Protein AF-A0A960NJH7-F1 (afdb_monomer_lite)

pLDDT: mean 84.07, std 20.58, range [27.81, 98.69]

Secondary structure (DSSP, 8-state):
-HHHHHHHHHTHHHHHHHHHHHHHH---SEEEGGGT-TT-GGGGTS-TTEEEETTTEEEE---STT-SEEEEEEPSSS-EEETTT--EE-SSEEEEEE--TT---EEEETT-EEEE----SSTTS---SEEEEEE-PPPTT-EEEEEEEE--SSSSGGGGT--EEEEEEEEE-SSEEEEEEEEEEESS---S-EEEEEE-SPPPEEEEEETTEE--B-TT--SSSEEEEETTTTEEEEEEE-SSS-EEEEEEE-------------B---TT-PPPTT---B-------TT--TTPPP-----------

Foldseek 3Di:
DVQLLLVVLQQCQVLVLLVVCCVVVVDHQKAQPCVVQVVFPCSVPQQPQWIDRPPWKIWGDDDDPPDQKDKHQFAAPFWKAFPPLRDIGHHPGIDMDGDPPSDTGMITTAQHWGKTAGRDPDNPPDLGQEIETEGRHHPAPDKHKDKGKAAPVPDPCVVVQRIWIWMWMWHHHQFKIKIKIATPGPSHDSDKHKYWHWYFPAADFPFKDKVNHGADDDPVPPDQWHWYADPVRRIIITIGIPPNHMIMIMTGDNDPFDPQPQPWDFPDQDPVNDDDLPDWIFTFGFGDDPHDDPDDDDDDDDRDTDRDD

Radius of gyration: 23.36 Å; chains: 1; bounding box: 48×66×74 Å

Sequence (309 aa):
MRNIIKFRYQLMPYLYTLAYQSTVDGIPMNTPTVMHFQDDPGTHYQNDYDFMVGDNLLASGVYEQGASERWTYLPAGTDWYNFYTGEKLAGGGWASQQAPLGRIPLYARAGAIVPMGPSMAYANQFQPDFMDIHVWPAPEGFGSSFTLYEDDGETFNFLGGEYAKTQFDTYKSASNFTVTVQQLARGYNPGARHFYLKIRDMDSPTTVTINDTPVPYDESHAANQCYSYDAGSRILTVKVPDEGVQNTVSIGYIPNYTALQWVGNVENIPANGNINPTDSIWVDAYSFPQNAGVGASLMVSTNERLTCV

Structure (mmCIF, N/CA/C/O backbone):
data_AF-A0A960NJH7-F1
#
_entry.id   AF-A0A960NJH7-F1
#
loop_
_atom_site.group_PDB
_atom_site.id
_atom_site.type_symbol
_atom_site.label_atom_id
_atom_site.label_alt_id
_atom_site.label_comp_id
_atom_site.label_asym_id
_atom_site.label_entity_id
_atom_site.label_seq_id
_atom_site.pdbx_PDB_ins_code
_atom_site.Cartn_x
_atom_site.Cartn_y
_atom_site.Cartn_z
_atom_site.occupancy
_atom_site.B_iso_or_equiv
_atom_site.auth_seq_id
_atom_site.auth_comp_id
_atom_site.auth_asym_id
_atom_site.auth_atom_id
_atom_site.pdbx_PDB_model_num
ATOM 1 N N . MET A 1 1 ? -5.869 21.688 6.180 1.00 80.56 1 MET A N 1
ATOM 2 C CA . MET A 1 1 ? -6.308 21.600 4.763 1.00 80.56 1 MET A CA 1
ATOM 3 C C . MET A 1 1 ? -5.173 21.350 3.768 1.00 80.56 1 MET A C 1
ATOM 5 O O . MET A 1 1 ? -5.269 20.386 3.025 1.00 80.56 1 MET A O 1
ATOM 9 N N . ARG A 1 2 ? -4.075 22.124 3.741 1.00 85.31 2 ARG A N 1
ATOM 10 C CA . ARG A 1 2 ? -2.975 21.882 2.775 1.00 85.31 2 ARG A CA 1
ATOM 11 C C . ARG A 1 2 ? -2.406 20.454 2.827 1.00 85.31 2 ARG A C 1
ATOM 13 O O . ARG A 1 2 ? -2.222 19.841 1.784 1.00 85.31 2 ARG A O 1
ATOM 20 N N . ASN A 1 3 ? -2.160 19.927 4.027 1.00 85.19 3 ASN A N 1
ATOM 21 C CA . ASN A 1 3 ? -1.551 18.603 4.195 1.00 85.19 3 ASN A CA 1
ATOM 22 C C . ASN A 1 3 ? -2.467 17.466 3.722 1.00 85.19 3 ASN A C 1
ATOM 24 O O . ASN A 1 3 ? -1.988 16.572 3.040 1.00 85.19 3 ASN A O 1
ATOM 28 N N . ILE A 1 4 ? -3.776 17.529 3.999 1.00 88.44 4 ILE A N 1
ATOM 29 C CA . ILE A 1 4 ? -4.711 16.483 3.555 1.00 88.44 4 ILE A CA 1
ATOM 30 C C . ILE A 1 4 ? -4.899 16.479 2.031 1.00 88.44 4 ILE A C 1
ATOM 32 O O . ILE A 1 4 ? -5.019 15.418 1.430 1.00 88.44 4 ILE A O 1
ATOM 36 N N . ILE A 1 5 ? -4.845 17.650 1.383 1.00 89.75 5 ILE A N 1
ATOM 37 C CA . ILE A 1 5 ? -4.873 17.728 -0.085 1.00 89.75 5 ILE A CA 1
ATOM 38 C C . ILE A 1 5 ? -3.616 17.077 -0.664 1.00 89.75 5 ILE A C 1
ATOM 40 O O . ILE A 1 5 ? -3.730 16.238 -1.549 1.00 89.75 5 ILE A O 1
ATOM 44 N N . LYS A 1 6 ? -2.430 17.401 -0.131 1.00 90.25 6 LYS A N 1
ATOM 45 C CA . LYS A 1 6 ? -1.180 16.743 -0.544 1.00 90.25 6 LYS A CA 1
ATOM 46 C C . LYS A 1 6 ? -1.243 15.230 -0.349 1.00 90.25 6 LYS A C 1
ATOM 48 O O . LYS A 1 6 ? -0.869 14.499 -1.252 1.00 90.25 6 LYS A O 1
ATOM 53 N N . PHE A 1 7 ? -1.768 14.776 0.787 1.00 91.50 7 PHE A N 1
ATOM 54 C CA . PHE A 1 7 ? -1.944 13.355 1.073 1.00 91.50 7 PHE A CA 1
ATOM 55 C C . PHE A 1 7 ? -2.850 12.665 0.047 1.00 91.50 7 PHE A C 1
ATOM 57 O O . PHE A 1 7 ? -2.497 11.609 -0.467 1.00 91.50 7 PHE A O 1
ATOM 64 N N . ARG A 1 8 ? -3.971 13.295 -0.334 1.00 92.06 8 ARG A N 1
ATOM 65 C CA . ARG A 1 8 ? -4.821 12.797 -1.424 1.00 92.06 8 ARG A CA 1
ATOM 66 C C . ARG A 1 8 ? -4.052 12.694 -2.743 1.00 92.06 8 ARG A C 1
ATOM 68 O O . ARG A 1 8 ? -4.208 11.695 -3.430 1.00 92.06 8 ARG A O 1
ATOM 75 N N . TYR A 1 9 ? -3.229 13.691 -3.082 1.00 92.12 9 TYR A N 1
ATOM 76 C CA . TYR A 1 9 ? -2.388 13.646 -4.285 1.00 92.12 9 TYR A CA 1
ATOM 77 C C . TYR A 1 9 ? -1.361 12.510 -4.238 1.00 92.12 9 TYR A C 1
ATOM 79 O O . TYR A 1 9 ? -1.154 11.842 -5.243 1.00 92.12 9 TYR A O 1
ATOM 87 N N . GLN A 1 10 ? -0.776 12.240 -3.071 1.00 94.00 10 GLN A N 1
ATOM 88 C CA . GLN A 1 10 ? 0.111 11.091 -2.893 1.00 94.00 10 GLN A CA 1
ATOM 89 C C . GLN A 1 10 ? -0.643 9.767 -3.062 1.00 94.00 10 GLN A C 1
ATOM 91 O O . GLN A 1 10 ? -0.119 8.859 -3.686 1.00 94.00 10 GLN A O 1
ATOM 96 N N . LEU A 1 11 ? -1.886 9.659 -2.583 1.00 94.94 11 LEU A N 1
ATOM 97 C CA . LEU A 1 11 ? -2.733 8.469 -2.751 1.00 94.94 11 LEU A CA 1
ATOM 98 C C . LEU A 1 11 ? -3.326 8.296 -4.160 1.00 94.94 11 LEU A C 1
ATOM 100 O O . LEU A 1 11 ? -4.023 7.310 -4.396 1.00 94.94 11 LEU A O 1
ATOM 104 N N . MET A 1 12 ? -3.088 9.218 -5.098 1.00 94.31 12 MET A N 1
ATOM 105 C CA . MET A 1 12 ? -3.686 9.149 -6.437 1.00 94.31 12 MET A CA 1
ATOM 106 C C . MET A 1 12 ? -3.448 7.823 -7.169 1.00 94.31 12 MET A C 1
ATOM 108 O O . MET A 1 12 ? -4.420 7.332 -7.731 1.00 94.31 12 MET A O 1
ATOM 112 N N . PRO A 1 13 ? -2.258 7.191 -7.138 1.00 95.25 13 PRO A N 1
ATOM 113 C CA . PRO A 1 13 ? -2.049 5.899 -7.800 1.00 95.25 13 PRO A CA 1
ATOM 114 C C . PRO A 1 13 ? -2.983 4.802 -7.271 1.00 95.25 13 PRO A C 1
ATOM 116 O O . PRO A 1 13 ? -3.578 4.050 -8.045 1.00 95.25 13 PRO A O 1
ATOM 119 N N . TYR A 1 14 ? -3.181 4.755 -5.949 1.00 97.62 14 TYR A N 1
ATOM 120 C CA . TYR A 1 14 ? -4.126 3.838 -5.315 1.00 97.62 14 TYR A CA 1
ATOM 121 C C . TYR A 1 14 ? -5.570 4.168 -5.708 1.00 97.62 14 TYR A C 1
ATOM 123 O O . TYR A 1 14 ? -6.287 3.310 -6.214 1.00 97.62 14 TYR A O 1
ATOM 131 N N . LEU A 1 15 ? -5.986 5.427 -5.547 1.00 96.69 15 LEU A N 1
ATOM 132 C CA . LEU A 1 15 ? -7.353 5.858 -5.855 1.00 96.69 15 LEU A CA 1
ATOM 133 C C . LEU A 1 15 ? -7.705 5.688 -7.340 1.00 96.69 15 LEU A C 1
ATOM 135 O O . LEU A 1 15 ? -8.829 5.318 -7.657 1.00 96.69 15 LEU A O 1
ATOM 139 N N . TYR A 1 16 ? -6.763 5.936 -8.247 1.00 95.88 16 TYR A N 1
ATOM 140 C CA . TYR A 1 16 ? -6.973 5.770 -9.683 1.00 95.88 16 TYR A CA 1
ATOM 141 C C . TYR A 1 16 ? -7.134 4.298 -10.062 1.00 95.88 16 TYR A C 1
ATOM 143 O O . TYR A 1 16 ? -8.035 3.946 -10.821 1.00 95.88 16 TYR A O 1
ATOM 151 N N . THR A 1 17 ? -6.347 3.420 -9.436 1.00 97.06 17 THR A N 1
ATOM 152 C CA . THR A 1 17 ? -6.522 1.970 -9.578 1.00 97.06 17 THR A CA 1
ATOM 153 C C . THR A 1 17 ? -7.907 1.524 -9.100 1.00 97.06 17 THR A C 1
ATOM 155 O O . THR A 1 17 ? -8.573 0.758 -9.793 1.00 97.06 17 THR A O 1
ATOM 158 N N . LEU A 1 18 ? -8.391 2.046 -7.965 1.00 97.25 18 LEU A N 1
ATOM 159 C CA . LEU A 1 18 ? -9.749 1.754 -7.490 1.00 97.25 18 LEU A CA 1
ATOM 160 C C . LEU A 1 18 ? -10.833 2.301 -8.435 1.00 97.25 18 LEU A C 1
ATOM 162 O O . LEU A 1 18 ? -11.868 1.666 -8.616 1.00 97.25 18 LEU A O 1
ATOM 166 N N . ALA A 1 19 ? -10.623 3.470 -9.046 1.00 96.44 19 ALA A N 1
ATOM 167 C CA . ALA A 1 19 ? -11.555 4.033 -10.027 1.00 96.44 19 ALA A CA 1
ATOM 168 C C . ALA A 1 19 ? -11.650 3.156 -11.288 1.00 96.44 19 ALA A C 1
ATOM 170 O O . ALA A 1 19 ? -12.746 2.912 -11.804 1.00 96.44 19 ALA A O 1
ATOM 171 N N . TYR A 1 20 ? -10.511 2.629 -11.746 1.00 95.56 20 TYR A N 1
ATOM 172 C CA . TYR A 1 20 ? -10.463 1.634 -12.812 1.00 95.56 20 TYR A CA 1
ATOM 173 C C . TYR A 1 20 ? -11.222 0.357 -12.423 1.00 95.56 20 TYR A C 1
ATOM 175 O O . TYR A 1 20 ? -12.115 -0.063 -13.157 1.00 95.56 20 TYR A O 1
ATOM 183 N N . GLN A 1 21 ? -10.944 -0.217 -11.247 1.00 94.38 21 GLN A N 1
ATOM 184 C CA . GLN A 1 21 ? -11.660 -1.399 -10.742 1.00 94.38 21 GLN A CA 1
ATOM 185 C C . GLN A 1 21 ? -13.170 -1.155 -10.657 1.00 94.38 21 GLN A C 1
ATOM 187 O O . GLN A 1 21 ? -13.955 -1.981 -11.108 1.00 94.38 21 GLN A O 1
ATOM 192 N N . SER A 1 22 ? -13.592 0.022 -10.191 1.00 95.56 22 SER A N 1
ATOM 193 C CA . SER A 1 22 ? -15.007 0.395 -10.141 1.00 95.56 22 SER A CA 1
ATOM 194 C C . SER A 1 22 ? -15.668 0.438 -11.518 1.00 95.56 22 SER A C 1
ATOM 196 O O . SER A 1 22 ? -16.857 0.144 -11.624 1.00 95.56 22 SER A O 1
ATOM 198 N N . THR A 1 23 ? -14.916 0.771 -12.567 1.00 92.81 23 THR A N 1
ATOM 199 C CA . THR A 1 23 ? -15.410 0.780 -13.951 1.00 92.81 23 THR A CA 1
ATOM 200 C C . THR A 1 23 ? -15.540 -0.636 -14.520 1.00 92.81 23 THR A C 1
ATOM 202 O O . THR A 1 23 ? -16.446 -0.891 -15.310 1.00 92.81 23 THR A O 1
ATOM 205 N N . VAL A 1 24 ? -14.654 -1.556 -14.123 1.00 92.44 24 VAL A N 1
ATOM 206 C CA . VAL A 1 24 ? -14.624 -2.941 -14.626 1.00 92.44 24 VAL A CA 1
ATOM 207 C C . VAL A 1 24 ? -15.578 -3.852 -13.851 1.00 92.44 24 VAL A C 1
ATOM 209 O O . VAL A 1 24 ? -16.392 -4.544 -14.460 1.00 92.44 24 VAL A O 1
ATOM 212 N N . ASP A 1 25 ? -15.503 -3.826 -12.522 1.00 92.75 25 ASP A N 1
ATOM 213 C CA . ASP A 1 25 ? -16.193 -4.767 -11.632 1.00 92.75 25 ASP A CA 1
ATOM 214 C C . ASP A 1 25 ? -17.494 -4.187 -11.052 1.00 92.75 25 ASP A C 1
ATOM 216 O O . ASP A 1 25 ? -18.297 -4.903 -10.454 1.00 92.75 25 ASP A O 1
ATOM 220 N N . GLY A 1 26 ? -17.712 -2.875 -11.197 1.00 92.44 26 GLY A N 1
ATOM 221 C CA . GLY A 1 26 ? -18.882 -2.174 -10.658 1.00 92.44 26 GLY A CA 1
ATOM 222 C C . GLY A 1 26 ? -18.848 -1.941 -9.143 1.00 92.44 26 GLY A C 1
ATOM 223 O O . GLY A 1 26 ? -19.786 -1.357 -8.599 1.00 92.44 26 GLY A O 1
ATOM 224 N N . ILE A 1 27 ? -17.784 -2.365 -8.453 1.00 90.94 27 ILE A N 1
ATOM 225 C CA . ILE A 1 27 ? -17.605 -2.157 -7.012 1.00 90.94 27 ILE A CA 1
ATOM 226 C C . ILE A 1 27 ? -17.188 -0.699 -6.766 1.00 90.94 27 ILE A C 1
ATOM 228 O O . ILE A 1 27 ? -16.176 -0.262 -7.312 1.00 90.94 27 ILE A O 1
ATOM 232 N N . PRO A 1 28 ? -17.924 0.080 -5.953 1.00 94.19 28 PRO A N 1
ATOM 233 C CA . PRO A 1 28 ? -17.544 1.457 -5.656 1.00 94.19 28 PRO A CA 1
ATOM 234 C C . PRO A 1 28 ? -16.161 1.553 -5.003 1.00 94.19 28 PRO A C 1
ATOM 236 O O . PRO A 1 28 ? -15.773 0.697 -4.217 1.00 94.19 28 PRO A O 1
ATOM 239 N N . MET A 1 29 ? -15.450 2.659 -5.235 1.00 95.75 29 MET A N 1
ATOM 240 C CA . MET A 1 29 ? -14.157 2.908 -4.575 1.00 95.75 29 MET A CA 1
ATOM 241 C C . MET A 1 29 ? -14.265 2.932 -3.044 1.00 95.75 29 MET A C 1
ATOM 243 O O . MET A 1 29 ? -13.342 2.513 -2.350 1.00 95.75 29 MET A O 1
ATOM 247 N N . ASN A 1 30 ? -15.386 3.442 -2.528 1.00 94.81 30 ASN A N 1
ATOM 248 C CA . ASN A 1 30 ? -15.689 3.472 -1.104 1.00 94.81 30 ASN A CA 1
ATOM 249 C C . ASN A 1 30 ? -16.832 2.499 -0.831 1.00 94.81 30 ASN A C 1
ATOM 251 O O . ASN A 1 30 ? -17.917 2.655 -1.392 1.00 94.81 30 ASN A O 1
ATOM 255 N N . THR A 1 31 ? -16.605 1.529 0.043 1.00 94.44 31 THR A N 1
ATOM 256 C CA . THR A 1 31 ? -17.576 0.479 0.363 1.00 94.44 31 THR A CA 1
ATOM 257 C C . THR A 1 31 ? -17.852 0.442 1.863 1.00 94.44 31 THR A C 1
ATOM 259 O O . THR A 1 31 ? -16.979 0.780 2.665 1.00 94.44 31 THR A O 1
ATOM 262 N N . PRO A 1 32 ? -19.071 0.066 2.281 1.00 94.50 32 PRO A N 1
ATOM 263 C CA . PRO A 1 32 ? -19.354 -0.123 3.696 1.00 94.50 32 PRO A CA 1
ATOM 264 C C . PRO A 1 32 ? -18.542 -1.314 4.227 1.00 94.50 32 PRO A C 1
ATOM 266 O O . PRO A 1 32 ? -18.311 -2.284 3.501 1.00 94.50 32 PRO A O 1
ATOM 269 N N . THR A 1 33 ? -18.121 -1.271 5.494 1.00 94.69 33 THR A N 1
ATOM 270 C CA . THR A 1 33 ? -17.270 -2.325 6.083 1.00 94.69 33 THR A CA 1
ATOM 271 C C . THR A 1 33 ? -17.929 -3.706 6.030 1.00 94.69 33 THR A C 1
ATOM 273 O O . THR A 1 33 ? -17.256 -4.691 5.733 1.00 94.69 33 THR A O 1
ATOM 276 N N . VAL A 1 34 ? -19.256 -3.776 6.185 1.00 94.25 34 VAL A N 1
ATOM 277 C CA . VAL A 1 34 ? -20.038 -5.021 6.075 1.00 94.25 34 VAL A CA 1
ATOM 278 C C . VAL A 1 34 ? -19.862 -5.745 4.737 1.00 94.25 34 VAL A C 1
ATOM 280 O O . VAL A 1 34 ? -19.985 -6.963 4.686 1.00 94.25 34 VAL A O 1
ATOM 283 N N . MET A 1 35 ? -19.531 -5.040 3.648 1.00 93.44 35 MET A N 1
ATOM 284 C CA . MET A 1 35 ? -19.309 -5.676 2.344 1.00 93.44 35 MET A CA 1
ATOM 285 C C . MET A 1 35 ? -18.098 -6.620 2.362 1.00 93.44 35 MET A C 1
ATOM 287 O O . MET A 1 35 ? -18.116 -7.639 1.677 1.00 93.44 35 MET A O 1
ATOM 291 N N . HIS A 1 36 ? -17.088 -6.298 3.172 1.00 93.00 36 HIS A N 1
ATOM 292 C CA . HIS A 1 36 ? -15.834 -7.051 3.299 1.00 93.00 36 HIS A CA 1
ATOM 293 C C . HIS A 1 36 ? -15.833 -8.034 4.468 1.00 93.00 36 HIS A C 1
ATOM 295 O O . HIS A 1 36 ? -15.067 -8.995 4.465 1.00 93.00 36 HIS A O 1
ATOM 301 N N . PHE A 1 37 ? -16.674 -7.782 5.470 1.00 94.44 37 PHE A N 1
ATOM 302 C CA . PHE A 1 37 ? -16.664 -8.467 6.761 1.00 94.44 37 PHE A CA 1
ATOM 303 C C . PHE A 1 37 ? -18.083 -8.897 7.157 1.00 94.44 37 PHE A C 1
ATOM 305 O O . PHE A 1 37 ? -18.572 -8.573 8.236 1.00 94.44 37 PHE A O 1
ATOM 312 N N . GLN A 1 38 ? -18.767 -9.619 6.264 1.00 92.50 38 GLN A N 1
ATOM 313 C CA . GLN A 1 38 ? -20.171 -10.019 6.451 1.00 92.50 38 GLN A CA 1
ATOM 314 C C . GLN A 1 38 ? -20.391 -10.869 7.710 1.00 92.50 38 GLN A C 1
ATOM 316 O O . GLN A 1 38 ? -21.425 -10.731 8.368 1.00 92.50 38 GLN A O 1
ATOM 321 N N . ASP A 1 39 ? -19.402 -11.699 8.047 1.00 92.94 39 ASP A N 1
ATOM 322 C CA . ASP A 1 39 ? -19.423 -12.603 9.200 1.00 92.94 39 ASP A CA 1
ATOM 323 C C . ASP A 1 39 ? -19.193 -11.893 10.541 1.00 92.94 39 ASP A C 1
ATOM 325 O O . ASP A 1 39 ? -19.347 -12.517 11.589 1.00 92.94 39 ASP A O 1
ATOM 329 N N . ASP A 1 40 ? -18.830 -10.607 10.529 1.00 94.44 40 ASP A N 1
ATOM 330 C CA . ASP A 1 40 ? -18.640 -9.803 11.732 1.00 94.44 40 ASP A CA 1
ATOM 331 C C . ASP A 1 40 ? -19.898 -8.963 12.027 1.00 94.44 40 ASP A C 1
ATOM 333 O O . ASP A 1 40 ? -20.126 -7.940 11.365 1.00 94.44 40 ASP A O 1
ATOM 337 N N . PRO A 1 41 ? -20.696 -9.323 13.054 1.00 91.69 41 PRO A N 1
ATOM 338 C CA . PRO A 1 41 ? -21.895 -8.574 13.425 1.00 91.69 41 PRO A CA 1
ATOM 339 C C . PRO A 1 41 ? -21.603 -7.134 13.861 1.00 91.69 41 PRO A C 1
ATOM 341 O O . PRO A 1 41 ? -22.506 -6.295 13.843 1.00 91.69 41 PRO A O 1
ATOM 344 N N . GLY A 1 42 ? -20.365 -6.824 14.266 1.00 89.38 42 GLY A N 1
ATOM 345 C CA . GLY A 1 42 ? -19.971 -5.466 14.624 1.00 89.38 42 GLY A CA 1
ATOM 346 C C . GLY A 1 42 ? -20.095 -4.504 13.446 1.00 89.38 42 GLY A C 1
ATOM 347 O O . GLY A 1 42 ? -20.576 -3.383 13.610 1.00 89.38 42 GLY A O 1
ATOM 348 N N . THR A 1 43 ? -19.796 -4.968 12.233 1.00 92.12 43 THR A N 1
ATOM 349 C CA . THR A 1 43 ? -19.845 -4.138 11.018 1.00 92.12 43 THR A CA 1
ATOM 350 C C . THR A 1 43 ? -21.262 -3.741 10.605 1.00 92.12 43 THR A C 1
ATOM 352 O O . THR A 1 43 ? -21.434 -2.792 9.845 1.00 92.12 43 THR A O 1
ATOM 355 N N . HIS A 1 44 ? -22.287 -4.431 11.119 1.00 89.31 44 HIS A N 1
ATOM 356 C CA . HIS A 1 44 ? -23.689 -4.179 10.766 1.00 89.31 44 HIS A CA 1
ATOM 357 C C . HIS A 1 44 ? -24.247 -2.918 11.437 1.00 89.31 44 HIS A C 1
ATOM 359 O O . HIS A 1 44 ? -25.212 -2.352 10.930 1.00 89.31 44 HIS A O 1
ATOM 365 N N . TYR A 1 45 ? -23.663 -2.497 12.568 1.00 86.38 45 TYR A N 1
ATOM 366 C CA . TYR A 1 45 ? -24.199 -1.405 13.397 1.00 86.38 45 TYR A CA 1
ATOM 367 C C . TYR A 1 45 ? -23.137 -0.460 13.987 1.00 86.38 45 TYR A C 1
ATOM 369 O O . TYR A 1 45 ? -23.495 0.572 14.546 1.00 86.38 45 TYR A O 1
ATOM 377 N N . GLN A 1 46 ? -21.845 -0.815 13.965 1.00 83.94 46 GLN A N 1
ATOM 378 C CA . GLN A 1 46 ? -20.793 -0.043 14.655 1.00 83.94 46 GLN A CA 1
ATOM 379 C C . GLN A 1 46 ? -19.975 0.856 13.715 1.00 83.94 46 GLN A C 1
ATOM 381 O O . GLN A 1 46 ? -19.257 1.733 14.192 1.00 83.94 46 GLN A O 1
ATOM 386 N N . ASN A 1 47 ? -20.101 0.677 12.395 1.00 84.12 47 ASN A N 1
ATOM 387 C CA . ASN A 1 47 ? -19.360 1.424 11.372 1.00 84.12 47 ASN A CA 1
ATOM 388 C C . ASN A 1 47 ? -20.261 2.330 10.513 1.00 84.12 47 ASN A C 1
ATOM 390 O O . ASN A 1 47 ? -20.000 2.515 9.329 1.00 84.12 47 ASN A O 1
ATOM 394 N N . ASP A 1 48 ? -21.306 2.929 11.086 1.00 80.75 48 ASP A N 1
ATOM 395 C CA . ASP A 1 48 ? -22.252 3.777 10.334 1.00 80.75 48 ASP A CA 1
ATOM 396 C C . ASP A 1 48 ? -21.581 4.944 9.585 1.00 80.75 48 ASP A C 1
ATOM 398 O O . ASP A 1 48 ? -22.080 5.416 8.563 1.00 80.75 48 ASP A O 1
ATOM 402 N N . TYR A 1 49 ? -20.438 5.411 10.096 1.00 85.56 49 TYR A N 1
ATOM 403 C CA . TYR A 1 49 ? -19.693 6.549 9.559 1.00 85.56 49 TYR A CA 1
ATOM 404 C C . TYR A 1 49 ? -18.268 6.210 9.103 1.00 85.56 49 TYR A C 1
ATOM 406 O O . TYR A 1 49 ? -17.476 7.112 8.807 1.00 85.56 49 TYR A O 1
ATOM 414 N N . ASP A 1 50 ? -17.940 4.921 9.060 1.00 93.12 50 ASP A N 1
ATOM 415 C CA . ASP A 1 50 ? -16.632 4.426 8.654 1.00 93.12 50 ASP A CA 1
ATOM 416 C C . ASP A 1 50 ? -16.794 3.631 7.360 1.00 93.12 50 ASP A C 1
ATOM 418 O O . ASP A 1 50 ? -17.797 2.952 7.139 1.00 93.12 50 ASP A O 1
ATOM 422 N N . PHE A 1 51 ? -15.814 3.721 6.472 1.00 95.31 51 PHE A N 1
ATOM 423 C CA . PHE A 1 51 ? -15.886 3.040 5.187 1.00 95.31 51 PHE A CA 1
ATOM 424 C C . PHE A 1 51 ? -14.525 2.517 4.765 1.00 95.31 51 PHE A C 1
ATOM 426 O O . PHE A 1 51 ? -13.473 3.070 5.095 1.00 95.31 51 PHE A O 1
ATOM 433 N N . MET A 1 52 ? -14.572 1.439 3.998 1.00 97.38 52 MET A N 1
ATOM 434 C CA . MET A 1 52 ? -13.418 0.893 3.317 1.00 97.38 52 MET A CA 1
ATOM 435 C C . MET A 1 52 ? -13.140 1.726 2.065 1.00 97.38 52 MET A C 1
ATOM 437 O O . MET A 1 52 ? -14.059 2.058 1.317 1.00 97.38 52 MET A O 1
ATOM 441 N N . VAL A 1 53 ? -11.878 2.078 1.841 1.00 97.31 53 VAL A N 1
ATOM 442 C CA . VAL A 1 53 ? -11.381 2.680 0.600 1.00 97.31 53 VAL A CA 1
ATOM 443 C C . VAL A 1 53 ? -10.650 1.575 -0.144 1.00 97.31 53 VAL A C 1
ATOM 445 O O . VAL A 1 53 ? -9.500 1.271 0.183 1.00 97.31 53 VAL A O 1
ATOM 448 N N . GLY A 1 54 ? -11.329 0.948 -1.105 1.00 95.44 54 GLY A N 1
ATOM 449 C CA . GLY A 1 54 ? -10.941 -0.357 -1.646 1.00 95.44 54 GLY A CA 1
ATOM 450 C C . GLY A 1 54 ? -10.844 -1.414 -0.542 1.00 95.44 54 GLY A C 1
ATOM 451 O O . GLY A 1 54 ? -11.482 -1.287 0.497 1.00 95.44 54 GLY A O 1
ATOM 452 N N . ASP A 1 55 ? -9.988 -2.414 -0.727 1.00 94.38 55 ASP A N 1
ATOM 453 C CA . ASP A 1 55 ? -9.875 -3.539 0.219 1.00 94.38 55 ASP A CA 1
ATOM 454 C C . ASP A 1 55 ? -8.836 -3.293 1.329 1.00 94.38 55 ASP A C 1
ATOM 456 O O . ASP A 1 55 ? -8.798 -4.003 2.339 1.00 94.38 55 ASP A O 1
ATOM 460 N N . ASN A 1 56 ? -7.974 -2.285 1.139 1.00 97.44 56 ASN A N 1
ATOM 461 C CA . ASN A 1 56 ? -6.737 -2.122 1.908 1.00 97.44 56 ASN A CA 1
ATOM 462 C C . ASN A 1 56 ? -6.826 -1.103 3.048 1.00 97.44 56 ASN A C 1
ATOM 464 O O . ASN A 1 56 ? -6.024 -1.174 3.980 1.00 97.44 56 ASN A O 1
ATOM 468 N N . LEU A 1 57 ? -7.747 -0.139 2.983 1.00 98.25 57 LEU A N 1
ATOM 469 C CA . LEU A 1 57 ? -7.794 0.992 3.912 1.00 98.25 57 LEU A CA 1
ATOM 470 C C . LEU A 1 57 ? -9.185 1.155 4.525 1.00 98.25 57 LEU A C 1
ATOM 472 O O . LEU A 1 57 ? -10.174 1.108 3.806 1.00 98.25 57 LEU A O 1
ATOM 476 N N . LEU A 1 58 ? -9.248 1.433 5.825 1.00 97.94 58 LEU A N 1
ATOM 477 C CA . LEU A 1 58 ? -10.458 1.827 6.546 1.00 97.94 58 LEU A CA 1
ATOM 478 C C . LEU A 1 58 ? -10.314 3.278 7.001 1.00 97.94 58 LEU A C 1
ATOM 480 O O . LEU A 1 58 ? -9.386 3.613 7.744 1.00 97.94 58 LEU A O 1
ATOM 484 N N . ALA A 1 59 ? -11.221 4.136 6.542 1.00 96.12 59 ALA A N 1
ATOM 485 C CA . ALA A 1 59 ? -11.254 5.554 6.866 1.00 96.12 59 ALA A CA 1
ATOM 486 C C . ALA A 1 59 ? -12.443 5.871 7.777 1.00 96.12 59 ALA A C 1
ATOM 488 O O . ALA A 1 59 ? -13.577 5.489 7.482 1.00 96.12 59 ALA A O 1
ATOM 489 N N . SER A 1 60 ? -12.183 6.635 8.837 1.00 92.88 60 SER A N 1
ATOM 490 C CA . SER A 1 60 ? -13.210 7.034 9.805 1.00 92.88 60 SER A CA 1
ATOM 491 C C . SER A 1 60 ? -13.373 8.542 9.793 1.00 92.88 60 SER A C 1
ATOM 493 O O . SER A 1 60 ? -12.429 9.287 10.077 1.00 92.88 60 SER A O 1
ATOM 495 N N . GLY A 1 61 ? -14.571 9.024 9.474 1.00 86.44 61 GLY A N 1
ATOM 496 C CA . GLY A 1 61 ? -14.844 10.455 9.533 1.00 86.44 61 GLY A CA 1
ATOM 497 C C . GLY A 1 61 ? -14.957 10.970 10.974 1.00 86.44 61 GLY A C 1
ATOM 498 O O . GLY A 1 61 ? -15.257 10.227 11.911 1.00 86.44 61 GLY A O 1
ATOM 499 N N . VAL A 1 62 ? -14.720 12.272 11.150 1.00 88.44 62 VAL A N 1
ATOM 500 C CA . VAL A 1 62 ? -14.876 12.985 12.427 1.00 88.44 62 VAL A CA 1
ATOM 501 C C . VAL A 1 62 ? -16.079 13.909 12.300 1.00 88.44 62 VAL A C 1
ATOM 503 O O . VAL A 1 62 ? -16.045 14.856 11.515 1.00 88.44 62 VAL A O 1
ATOM 506 N N . TYR A 1 63 ? -17.137 13.624 13.057 1.00 84.88 63 TYR A N 1
ATOM 507 C CA . TYR A 1 63 ? -18.436 14.300 12.923 1.00 84.88 63 TYR A CA 1
ATOM 508 C C . TYR A 1 63 ? -18.846 15.080 14.175 1.00 84.88 63 TYR A C 1
ATOM 510 O O . TYR A 1 63 ? -19.790 15.865 14.139 1.00 84.88 63 TYR A O 1
ATOM 518 N N . GLU A 1 64 ? -18.120 14.898 15.276 1.00 86.31 64 GLU A N 1
ATOM 519 C CA . GLU A 1 64 ? -18.375 15.584 16.536 1.00 86.31 64 GLU A CA 1
ATOM 520 C C . GLU A 1 64 ? -17.611 16.908 16.598 1.00 86.31 64 GLU A C 1
ATOM 522 O O . GLU A 1 64 ? -16.393 16.974 16.397 1.00 86.31 64 GLU A O 1
ATOM 527 N N . GLN A 1 65 ? -18.330 17.993 16.885 1.00 89.44 65 GLN A N 1
ATOM 528 C CA . GLN A 1 65 ? -17.726 19.313 17.005 1.00 89.44 65 GLN A CA 1
ATOM 529 C C . GLN A 1 65 ? -16.738 19.347 18.178 1.00 89.44 65 GLN A C 1
ATOM 531 O O . GLN A 1 65 ? -17.102 19.087 19.320 1.00 89.44 65 GLN A O 1
ATOM 536 N N . GLY A 1 66 ? -15.494 19.738 17.897 1.00 89.12 66 GLY A N 1
ATOM 537 C CA . GLY A 1 66 ? -14.444 19.867 18.911 1.00 89.12 66 GLY A CA 1
ATOM 538 C C . GLY A 1 66 ? -13.729 18.560 19.265 1.00 89.12 66 GLY A C 1
ATOM 539 O O . GLY A 1 66 ? -12.804 18.603 20.072 1.00 89.12 66 GLY A O 1
ATOM 540 N N . ALA A 1 67 ? -14.094 17.431 18.649 1.00 88.81 67 ALA A N 1
ATOM 541 C CA . ALA A 1 67 ? -13.381 16.175 18.838 1.00 88.81 67 ALA A CA 1
ATOM 542 C C . ALA A 1 67 ? -11.937 16.266 18.314 1.00 88.81 67 ALA A C 1
ATOM 544 O O . ALA A 1 67 ? -11.686 16.708 17.192 1.00 88.81 67 ALA A O 1
ATOM 545 N N . SER A 1 68 ? -10.984 15.829 19.138 1.00 89.38 68 SER A N 1
ATOM 546 C CA . SER A 1 68 ? -9.564 15.677 18.784 1.00 89.38 68 SER A CA 1
ATOM 547 C C . SER A 1 68 ? -9.126 14.214 18.698 1.00 89.38 68 SER A C 1
ATOM 549 O O . SER A 1 68 ? -7.977 13.928 18.374 1.00 89.38 68 SER A O 1
ATOM 551 N N . GLU A 1 69 ? -10.037 13.289 18.980 1.00 92.00 69 GLU A N 1
ATOM 552 C CA . GLU A 1 69 ? -9.848 11.845 18.951 1.00 92.00 69 GLU A CA 1
ATOM 553 C C . GLU A 1 69 ? -11.104 11.199 18.363 1.00 92.00 69 GLU A C 1
ATOM 555 O O . GLU A 1 69 ? -12.212 11.710 18.535 1.00 92.00 69 GLU A O 1
ATOM 560 N N . ARG A 1 70 ? -10.930 10.084 17.655 1.00 92.56 70 ARG A N 1
ATOM 561 C CA . ARG A 1 70 ? -12.021 9.300 17.077 1.00 92.56 70 ARG A CA 1
ATOM 562 C C . ARG A 1 70 ? -11.820 7.830 17.414 1.00 92.56 70 ARG A C 1
ATOM 564 O O . ARG A 1 70 ? -10.796 7.246 17.065 1.00 92.56 70 ARG A O 1
ATOM 571 N N . TRP A 1 71 ? -12.822 7.246 18.060 1.00 93.75 71 TRP A N 1
ATOM 572 C CA . TRP A 1 71 ? -12.940 5.804 18.251 1.00 93.75 71 TRP A CA 1
ATOM 573 C C . TRP A 1 71 ? -13.505 5.158 16.993 1.00 93.75 71 TRP A C 1
ATOM 575 O O . TRP A 1 71 ? -14.494 5.635 16.460 1.00 93.75 71 TRP A O 1
ATOM 585 N N . THR A 1 72 ? -12.893 4.086 16.520 1.00 95.25 72 THR A N 1
ATOM 586 C CA . THR A 1 72 ? -13.293 3.363 15.312 1.00 95.25 72 THR A CA 1
ATOM 587 C C . THR A 1 72 ? -13.411 1.891 15.649 1.00 95.25 72 THR A C 1
ATOM 589 O O . THR A 1 72 ? -12.497 1.334 16.260 1.00 95.25 72 THR A O 1
ATOM 592 N N . TYR A 1 73 ? -14.510 1.260 15.249 1.00 96.44 73 TYR A N 1
ATOM 593 C CA . TYR A 1 73 ? -14.604 -0.189 15.310 1.00 96.44 73 TYR A CA 1
ATOM 594 C C . TYR A 1 73 ? -13.791 -0.792 14.164 1.00 96.44 73 TYR A C 1
ATOM 596 O O . TYR A 1 73 ? -14.037 -0.488 12.995 1.00 96.44 73 TYR A O 1
ATOM 604 N N . LEU A 1 74 ? -12.807 -1.615 14.504 1.00 97.12 74 LEU A N 1
ATOM 605 C CA . LEU A 1 74 ? -11.980 -2.341 13.555 1.00 97.12 74 LEU A CA 1
ATOM 606 C C . LEU A 1 74 ? -12.595 -3.727 13.337 1.00 97.12 74 LEU A C 1
ATOM 608 O O . LEU A 1 74 ? -12.664 -4.493 14.301 1.00 97.12 74 LEU A O 1
ATOM 612 N N . PRO A 1 75 ? -13.022 -4.069 12.110 1.00 96.94 75 PRO A N 1
ATOM 613 C CA . PRO A 1 75 ? -13.647 -5.355 11.830 1.00 96.94 75 PRO A CA 1
ATOM 614 C C . PRO A 1 75 ? -12.790 -6.559 12.238 1.00 96.94 75 PRO A C 1
ATOM 616 O O . PRO A 1 75 ? -11.556 -6.523 12.148 1.00 96.94 75 PRO A O 1
ATOM 619 N N . ALA A 1 76 ? -13.447 -7.624 12.687 1.00 94.50 76 ALA A N 1
ATOM 620 C CA . ALA A 1 76 ? -12.829 -8.899 13.039 1.00 94.50 76 ALA A CA 1
ATOM 621 C C . ALA A 1 76 ? -12.305 -9.664 11.808 1.00 94.50 76 ALA A C 1
ATOM 623 O O . ALA A 1 76 ? -12.575 -9.328 10.657 1.00 94.50 76 ALA A O 1
ATOM 624 N N . GLY A 1 77 ? -11.537 -10.729 12.058 1.00 90.88 77 GLY A N 1
ATOM 625 C CA . GLY A 1 77 ? -11.009 -11.615 11.011 1.00 90.88 77 GLY A CA 1
ATOM 626 C C . GLY A 1 77 ? -9.708 -11.137 10.358 1.00 90.88 77 GLY A C 1
ATOM 627 O O . GLY A 1 77 ? -9.167 -11.820 9.491 1.00 90.88 77 GLY A O 1
ATOM 628 N N . THR A 1 78 ? -9.174 -9.987 10.769 1.00 94.56 78 THR A N 1
ATOM 629 C CA . THR A 1 78 ? -7.870 -9.493 10.320 1.00 94.56 78 THR A CA 1
ATOM 630 C C . THR A 1 78 ? -7.251 -8.567 11.364 1.00 94.56 78 THR A C 1
ATOM 632 O O . THR A 1 78 ? -7.959 -7.970 12.174 1.00 94.56 78 THR A O 1
ATOM 635 N N . ASP A 1 79 ? -5.926 -8.456 11.337 1.00 95.94 79 ASP A N 1
ATOM 636 C CA . ASP A 1 79 ? -5.224 -7.407 12.066 1.00 95.94 79 ASP A CA 1
ATOM 637 C C . ASP A 1 79 ? -5.266 -6.105 11.260 1.00 95.94 79 ASP A C 1
ATOM 639 O O . ASP A 1 79 ? -5.363 -6.094 10.029 1.00 95.94 79 ASP A O 1
ATOM 643 N N . TRP A 1 80 ? -5.136 -4.995 11.965 1.00 97.94 80 TRP A N 1
ATOM 644 C CA . TRP A 1 80 ? -5.122 -3.655 11.408 1.00 97.94 80 TRP A CA 1
ATOM 645 C C . TRP A 1 80 ? -3.858 -2.930 11.830 1.00 97.94 80 TRP A C 1
ATOM 647 O O . TRP A 1 80 ? -3.203 -3.271 12.809 1.00 97.94 80 TRP A O 1
ATOM 657 N N . TYR A 1 81 ? -3.533 -1.881 11.100 1.00 97.94 81 TYR A N 1
ATOM 658 C CA . TYR A 1 81 ? -2.409 -1.022 11.398 1.00 97.94 81 TYR A CA 1
ATOM 659 C C . TYR A 1 81 ? -2.875 0.417 11.416 1.00 97.94 81 TYR A C 1
ATOM 661 O O . TYR A 1 81 ? -3.515 0.885 10.474 1.00 97.94 81 TYR A O 1
ATOM 669 N N . ASN A 1 82 ? -2.512 1.158 12.455 1.00 96.94 82 ASN A N 1
ATOM 670 C CA . ASN A 1 82 ? -2.606 2.606 12.412 1.00 96.94 82 ASN A CA 1
ATOM 671 C C . ASN A 1 82 ? -1.730 3.105 11.255 1.00 96.94 82 ASN A C 1
ATOM 673 O O . ASN A 1 82 ? -0.508 2.938 11.269 1.00 96.94 82 ASN A O 1
ATOM 677 N N . PHE A 1 83 ? -2.353 3.717 10.248 1.00 96.38 83 PHE A N 1
ATOM 678 C CA . PHE A 1 83 ? -1.681 4.077 8.998 1.00 96.38 83 PHE A CA 1
ATOM 679 C C . PHE A 1 83 ? -0.463 4.985 9.221 1.00 96.38 83 PHE A C 1
ATOM 681 O O . PHE A 1 83 ? 0.518 4.940 8.478 1.00 96.38 83 PHE A O 1
ATOM 688 N N . TYR A 1 84 ? -0.525 5.819 10.256 1.00 93.12 84 TYR A N 1
ATOM 689 C CA . TYR A 1 84 ? 0.466 6.849 10.518 1.00 93.12 84 TYR A CA 1
ATOM 690 C C . TYR A 1 84 ? 1.555 6.403 11.488 1.00 93.12 84 TYR A C 1
ATOM 692 O O . TYR A 1 84 ? 2.725 6.680 11.240 1.00 93.12 84 TYR A O 1
ATOM 700 N N . THR A 1 85 ? 1.179 5.772 12.605 1.00 93.12 85 THR A N 1
ATOM 701 C CA . THR A 1 85 ? 2.146 5.349 13.633 1.00 93.12 85 THR A CA 1
ATOM 702 C C . THR A 1 85 ? 2.775 4.001 13.306 1.00 93.12 85 THR A C 1
ATOM 704 O O . THR A 1 85 ? 3.846 3.701 13.818 1.00 93.12 85 THR A O 1
ATOM 707 N N . GLY A 1 86 ? 2.131 3.196 12.454 1.00 93.00 86 GLY A N 1
ATOM 708 C CA . GLY A 1 86 ? 2.536 1.819 12.183 1.00 93.00 86 GLY A CA 1
ATOM 709 C C . GLY A 1 86 ? 2.164 0.839 13.297 1.00 93.00 86 GLY A C 1
ATOM 710 O O . GLY A 1 86 ? 2.492 -0.335 13.185 1.00 93.00 86 GLY A O 1
ATOM 711 N N . GLU A 1 87 ? 1.476 1.296 14.346 1.00 94.12 87 GLU A N 1
ATOM 712 C CA . GLU A 1 87 ? 1.017 0.443 15.442 1.00 94.12 87 GLU A CA 1
ATOM 713 C C . GLU A 1 87 ? 0.080 -0.647 14.923 1.00 94.12 87 GLU A C 1
ATOM 715 O O . GLU A 1 87 ? -0.899 -0.351 14.234 1.00 94.12 87 GLU A O 1
ATOM 720 N N . LYS A 1 88 ? 0.381 -1.896 15.282 1.00 94.50 88 LYS A N 1
ATOM 721 C CA . LYS A 1 88 ? -0.448 -3.057 14.976 1.00 94.50 88 LYS A CA 1
ATOM 722 C C . LYS A 1 88 ? -1.570 -3.194 16.006 1.00 94.50 88 LYS A C 1
ATOM 724 O O . LYS A 1 88 ? -1.319 -3.154 17.206 1.00 94.50 88 LYS A O 1
ATOM 729 N N . LEU A 1 89 ? -2.791 -3.391 15.528 1.00 95.56 89 LEU A N 1
ATOM 730 C CA . LEU A 1 89 ? -4.030 -3.431 16.297 1.00 95.56 89 LEU A CA 1
ATOM 731 C C . LEU A 1 89 ? -4.804 -4.703 15.937 1.00 95.56 89 LEU A C 1
ATOM 733 O O . LEU A 1 89 ? -4.908 -5.054 14.763 1.00 95.56 89 LEU A O 1
ATOM 737 N N . ALA A 1 90 ? -5.365 -5.385 16.933 1.00 95.69 90 ALA A N 1
ATOM 738 C CA . ALA A 1 90 ? -6.248 -6.522 16.686 1.00 95.69 90 ALA A CA 1
ATOM 739 C C . ALA A 1 90 ? -7.607 -6.047 16.136 1.00 95.69 90 ALA A C 1
ATOM 741 O O . ALA A 1 90 ? -8.118 -5.001 16.542 1.00 95.69 90 ALA A O 1
ATOM 742 N N . GLY A 1 91 ? -8.195 -6.823 15.223 1.00 94.81 91 GLY A N 1
ATOM 743 C CA . GLY A 1 91 ? -9.577 -6.630 14.780 1.00 94.81 91 GLY A CA 1
ATOM 744 C C . GLY A 1 91 ? -10.612 -7.119 15.800 1.00 94.81 91 GLY A C 1
ATOM 745 O O . GLY A 1 91 ? -10.285 -7.758 16.799 1.00 94.81 91 GLY A O 1
ATOM 746 N N . GLY A 1 92 ? -11.884 -6.837 15.527 1.00 94.69 92 GLY A N 1
ATOM 747 C CA . GLY A 1 92 ? -13.032 -7.220 16.355 1.00 94.69 92 GLY A CA 1
ATOM 748 C C . GLY A 1 92 ? -13.257 -6.312 17.563 1.00 94.69 92 GLY A C 1
ATOM 749 O O . GLY A 1 92 ? -13.978 -6.681 18.491 1.00 94.69 92 GLY A O 1
ATOM 750 N N . GLY A 1 93 ? -12.643 -5.130 17.573 1.00 93.69 93 GLY A N 1
ATOM 751 C CA . GLY A 1 93 ? -12.635 -4.238 18.721 1.00 93.69 93 GLY A CA 1
ATOM 752 C C . GLY A 1 93 ? -12.517 -2.771 18.339 1.00 93.69 93 GLY A C 1
ATOM 753 O O . GLY A 1 93 ? -12.359 -2.402 17.179 1.00 93.69 93 GLY A O 1
ATOM 754 N N . TRP A 1 94 ? -12.607 -1.919 19.352 1.00 95.44 94 TRP A N 1
ATOM 755 C CA . TRP A 1 94 ? -12.516 -0.477 19.189 1.00 95.44 94 TRP A CA 1
ATOM 756 C C . TRP A 1 94 ? -11.070 -0.006 19.327 1.00 95.44 94 TRP A C 1
ATOM 758 O O . TRP A 1 94 ? -10.388 -0.360 20.287 1.00 95.44 94 TRP A O 1
ATOM 768 N N . ALA A 1 95 ? -10.631 0.843 18.404 1.00 95.31 95 ALA A N 1
ATOM 769 C CA . ALA A 1 95 ? -9.350 1.533 18.474 1.00 95.31 95 ALA A CA 1
ATOM 770 C C . ALA A 1 95 ? -9.564 3.042 18.401 1.00 95.31 95 ALA A C 1
ATOM 772 O O . ALA A 1 95 ? -10.419 3.516 17.652 1.00 95.31 95 ALA A O 1
ATOM 773 N N . SER A 1 96 ? -8.767 3.814 19.136 1.00 93.56 96 SER A N 1
ATOM 774 C CA . SER A 1 96 ? -8.794 5.269 19.040 1.00 93.56 96 SER A CA 1
ATOM 775 C C . SER A 1 96 ? -7.628 5.790 18.203 1.00 93.56 96 SER A C 1
ATOM 777 O O . SER A 1 96 ? -6.526 5.239 18.194 1.00 93.56 96 SER A O 1
ATOM 779 N N . GLN A 1 97 ? -7.878 6.854 17.447 1.00 94.56 97 GLN A N 1
ATOM 780 C CA . GLN A 1 97 ? -6.837 7.609 16.762 1.00 94.56 97 GLN A CA 1
ATOM 781 C C . GLN A 1 97 ? -7.019 9.101 17.006 1.00 94.56 97 GLN A C 1
ATOM 783 O O . GLN A 1 97 ? -8.131 9.632 16.996 1.00 94.56 97 GLN A O 1
ATOM 788 N N . GLN A 1 98 ? -5.890 9.793 17.164 1.00 92.56 98 GLN A N 1
ATOM 789 C CA . GLN A 1 98 ? -5.864 11.249 17.206 1.00 92.56 98 GLN A CA 1
ATOM 790 C C . GLN A 1 98 ? -6.336 11.814 15.866 1.00 92.56 98 GLN A C 1
ATOM 792 O O . GLN A 1 98 ? -5.801 11.478 14.805 1.00 92.56 98 GLN A O 1
ATOM 797 N N . ALA A 1 99 ? -7.306 12.716 15.937 1.00 90.88 99 ALA A N 1
ATOM 798 C CA . ALA A 1 99 ? -8.008 13.279 14.798 1.00 90.88 99 ALA A CA 1
ATOM 799 C C . ALA A 1 99 ? -7.960 14.823 14.794 1.00 90.88 99 ALA A C 1
ATOM 801 O O . ALA A 1 99 ? -9.000 15.482 14.752 1.00 90.88 99 ALA A O 1
ATOM 802 N N . PRO A 1 100 ? -6.763 15.445 14.866 1.00 89.31 100 PRO A N 1
ATOM 803 C CA . PRO A 1 100 ? -6.652 16.894 14.774 1.00 89.31 100 PRO A CA 1
ATOM 804 C C . PRO A 1 100 ? -7.096 17.387 13.391 1.00 89.31 100 PRO A C 1
ATOM 806 O O . PRO A 1 100 ? -7.035 16.665 12.393 1.00 89.31 100 PRO A O 1
ATOM 809 N N . LEU A 1 101 ? -7.468 18.667 13.303 1.00 84.62 101 LEU A N 1
ATOM 810 C CA . LEU A 1 101 ? -7.883 19.284 12.043 1.00 84.62 101 LEU A CA 1
ATOM 811 C C . LEU A 1 101 ? -6.869 19.038 10.912 1.00 84.62 101 LEU A C 1
ATOM 813 O O . LEU A 1 101 ? -5.708 19.444 10.975 1.00 84.62 101 LEU A O 1
ATOM 817 N N . GLY A 1 102 ? -7.345 18.433 9.823 1.00 82.50 102 GLY A N 1
ATOM 818 C CA . GLY A 1 102 ? -6.529 18.121 8.649 1.00 82.50 102 GLY A CA 1
ATOM 819 C C . GLY A 1 102 ? -5.832 16.761 8.680 1.00 82.50 102 GLY A C 1
ATOM 820 O O . GLY A 1 102 ? -5.002 16.524 7.801 1.00 82.50 102 GLY A O 1
ATOM 821 N N . ARG A 1 103 ? -6.172 15.887 9.631 1.00 86.38 103 ARG A N 1
ATOM 822 C CA . ARG A 1 103 ? -5.815 14.466 9.638 1.00 86.38 103 ARG A CA 1
ATOM 823 C C . ARG A 1 103 ? -7.084 13.636 9.808 1.00 86.38 103 ARG A C 1
ATOM 825 O O . ARG A 1 103 ? -7.887 13.922 10.687 1.00 86.38 103 ARG A O 1
ATOM 832 N N . ILE A 1 104 ? -7.258 12.642 8.947 1.00 90.12 104 ILE A N 1
ATOM 833 C CA . ILE A 1 104 ? -8.398 11.724 8.998 1.00 90.12 104 ILE A CA 1
ATOM 834 C C . ILE A 1 104 ? -7.883 10.423 9.619 1.00 90.12 104 ILE A C 1
ATOM 836 O O . ILE A 1 104 ? -6.851 9.939 9.157 1.00 90.12 104 ILE A O 1
ATOM 840 N N . PRO A 1 105 ? -8.530 9.870 10.655 1.00 94.06 105 PRO A N 1
ATOM 841 C CA . PRO A 1 105 ? -8.226 8.529 11.140 1.00 94.06 105 PRO A CA 1
ATOM 842 C C . PRO A 1 105 ? -8.241 7.514 9.995 1.00 94.06 105 PRO A C 1
ATOM 844 O O . PRO A 1 105 ? -9.205 7.435 9.231 1.00 94.06 105 PRO A O 1
ATOM 847 N N . LEU A 1 106 ? -7.144 6.775 9.859 1.00 96.56 106 LEU A N 1
ATOM 848 C CA . LEU A 1 106 ? -6.942 5.841 8.759 1.00 96.56 106 LEU A CA 1
ATOM 849 C C . LEU A 1 106 ? -6.234 4.598 9.285 1.00 96.56 106 LEU A C 1
ATOM 851 O O . LEU A 1 106 ? -5.226 4.697 9.997 1.00 96.56 106 LEU A O 1
ATOM 855 N N . TYR A 1 107 ? -6.753 3.435 8.919 1.00 98.25 107 TYR A N 1
ATOM 856 C CA . TYR A 1 107 ? -6.196 2.142 9.281 1.00 98.25 107 TYR A CA 1
ATOM 857 C C . TYR A 1 107 ? -5.910 1.347 8.010 1.00 98.25 107 TYR A C 1
ATOM 859 O O . TYR A 1 107 ? -6.724 1.334 7.091 1.00 98.25 107 TYR A O 1
ATOM 867 N N . ALA A 1 108 ? -4.749 0.707 7.944 1.00 98.38 108 ALA A N 1
ATOM 868 C CA . ALA A 1 108 ? -4.411 -0.225 6.880 1.00 98.38 108 ALA A CA 1
ATOM 869 C C . ALA A 1 108 ? -4.695 -1.651 7.346 1.00 98.38 108 ALA A C 1
ATOM 871 O O . ALA A 1 108 ? -4.351 -2.020 8.469 1.00 98.38 108 ALA A O 1
ATOM 872 N N . ARG A 1 109 ? -5.323 -2.452 6.494 1.00 98.19 109 ARG A N 1
ATOM 873 C CA . ARG A 1 109 ? -5.560 -3.872 6.757 1.00 98.19 109 ARG A CA 1
ATOM 874 C C . ARG A 1 109 ? -4.236 -4.644 6.725 1.00 98.19 109 ARG A C 1
ATOM 876 O O . ARG A 1 109 ? -3.346 -4.302 5.947 1.00 98.19 109 ARG A O 1
ATOM 883 N N . ALA A 1 110 ? -4.080 -5.698 7.522 1.00 97.38 110 ALA A N 1
ATOM 884 C CA . ALA A 1 110 ? -2.949 -6.608 7.349 1.00 97.38 110 ALA A CA 1
ATOM 885 C C . ALA A 1 110 ? -2.983 -7.239 5.946 1.00 97.38 110 ALA A C 1
ATOM 887 O O . ALA A 1 110 ? -4.020 -7.725 5.497 1.00 97.38 110 ALA A O 1
ATOM 888 N N . GLY A 1 111 ? -1.852 -7.205 5.245 1.00 97.50 111 GLY A N 1
ATOM 889 C CA . GLY A 1 111 ? -1.753 -7.546 3.824 1.00 97.50 111 GLY A CA 1
ATOM 890 C C . GLY A 1 111 ? -1.953 -6.359 2.875 1.00 97.50 111 GLY A C 1
ATOM 891 O O . GLY A 1 111 ? -1.764 -6.528 1.672 1.00 97.50 111 GLY A O 1
ATOM 892 N N . ALA A 1 112 ? -2.300 -5.165 3.364 1.00 98.50 112 ALA A N 1
ATOM 893 C CA . ALA A 1 112 ? -2.509 -4.002 2.508 1.00 98.50 112 ALA A CA 1
ATOM 894 C C . ALA A 1 112 ? -1.252 -3.636 1.706 1.00 98.50 112 ALA A C 1
ATOM 896 O O . ALA A 1 112 ? -0.153 -3.508 2.254 1.00 98.50 112 ALA A O 1
ATOM 897 N N . ILE A 1 113 ? -1.448 -3.381 0.413 1.00 98.69 113 ILE A N 1
ATOM 898 C CA . ILE A 1 113 ? -0.440 -2.823 -0.491 1.00 98.69 113 ILE A CA 1
ATOM 899 C C . ILE A 1 113 ? -1.014 -1.525 -1.060 1.00 98.69 113 ILE A C 1
ATOM 901 O O . ILE A 1 113 ? -2.040 -1.530 -1.741 1.00 98.69 113 ILE A O 1
ATOM 905 N N . VAL A 1 114 ? -0.382 -0.397 -0.746 1.00 98.62 114 VAL A N 1
ATOM 906 C CA . VAL A 1 114 ? -0.881 0.938 -1.097 1.00 98.62 114 VAL A CA 1
ATOM 907 C C . VAL A 1 114 ? 0.207 1.709 -1.848 1.00 98.62 114 VAL A C 1
ATOM 909 O O . VAL A 1 114 ? 1.164 2.177 -1.220 1.00 98.62 114 VAL A O 1
ATOM 912 N N . PRO A 1 115 ? 0.089 1.858 -3.181 1.00 97.75 115 PRO A N 1
ATOM 913 C CA . PRO A 1 115 ? 0.985 2.701 -3.956 1.00 97.75 115 PRO A CA 1
ATOM 914 C C . PRO A 1 115 ? 0.701 4.183 -3.696 1.00 97.75 115 PRO A C 1
ATOM 916 O O . PRO A 1 115 ? -0.448 4.638 -3.707 1.00 97.75 115 PRO A O 1
ATOM 919 N N . MET A 1 116 ? 1.767 4.942 -3.483 1.00 96.62 116 MET A N 1
ATOM 920 C CA . MET A 1 116 ? 1.745 6.371 -3.224 1.00 96.62 116 MET A CA 1
ATOM 921 C C . MET A 1 116 ? 2.789 7.088 -4.082 1.00 96.62 116 MET A C 1
ATOM 923 O O . MET A 1 116 ? 3.973 6.760 -4.063 1.00 96.62 116 MET A O 1
ATOM 927 N N . GLY A 1 117 ? 2.345 8.094 -4.830 1.00 90.75 117 GLY A N 1
ATOM 928 C CA . GLY A 1 117 ? 3.206 8.937 -5.653 1.00 90.75 117 GLY A CA 1
ATOM 929 C C . GLY A 1 117 ? 3.757 10.141 -4.880 1.00 90.75 117 GLY A C 1
ATOM 930 O O . GLY A 1 117 ? 3.367 10.394 -3.731 1.00 90.75 117 GLY A O 1
ATOM 931 N N . PRO A 1 118 ? 4.637 10.946 -5.501 1.00 86.12 118 PRO A N 1
ATOM 932 C CA . PRO A 1 118 ? 5.068 12.205 -4.913 1.00 86.12 118 PRO A CA 1
ATOM 933 C C . PRO A 1 118 ? 3.902 13.196 -4.797 1.00 86.12 118 PRO A C 1
ATOM 935 O O . PRO A 1 118 ? 2.906 13.143 -5.517 1.00 86.12 118 PRO A O 1
ATOM 938 N N . SER A 1 119 ? 4.037 14.163 -3.889 1.00 78.12 119 SER A N 1
ATOM 939 C CA . SER A 1 119 ? 3.059 15.245 -3.762 1.00 78.12 119 SER A CA 1
ATOM 940 C C . SER A 1 119 ? 3.145 16.184 -4.971 1.00 78.12 119 SER A C 1
ATOM 942 O O . SER A 1 119 ? 4.052 17.014 -5.032 1.00 78.12 119 SER A O 1
ATOM 944 N N . MET A 1 120 ? 2.153 16.138 -5.857 1.00 79.56 120 MET A N 1
ATOM 945 C CA . MET A 1 120 ? 2.006 17.065 -6.988 1.00 79.56 120 MET A CA 1
ATOM 946 C C . MET A 1 120 ? 0.952 18.151 -6.712 1.00 79.56 120 MET A C 1
ATOM 948 O O . MET A 1 120 ? 0.098 18.006 -5.836 1.00 79.56 120 MET A O 1
ATOM 952 N N . ALA A 1 121 ? 1.025 19.268 -7.437 1.00 71.44 121 ALA A N 1
ATOM 953 C CA . ALA A 1 121 ? 0.024 20.337 -7.390 1.00 71.44 121 ALA A CA 1
ATOM 954 C C . ALA A 1 121 ? -1.231 20.012 -8.225 1.00 71.44 121 ALA A C 1
ATOM 956 O O . ALA A 1 121 ? -2.306 20.532 -7.926 1.00 71.44 121 ALA A O 1
ATOM 957 N N . TYR A 1 122 ? -1.088 19.168 -9.250 1.00 73.75 122 TYR A N 1
ATOM 958 C CA . TYR A 1 122 ? -2.150 18.645 -10.115 1.00 73.75 122 TYR A CA 1
ATOM 959 C C . TYR A 1 122 ? -1.734 17.271 -10.681 1.00 73.75 122 TYR A C 1
ATOM 961 O O . TYR A 1 122 ? -0.555 16.928 -10.622 1.00 73.75 122 TYR A O 1
ATOM 969 N N . ALA A 1 123 ? -2.692 16.474 -11.176 1.00 64.94 123 ALA A N 1
ATOM 970 C CA . ALA A 1 123 ? -2.518 15.033 -11.427 1.00 64.94 123 ALA A CA 1
ATOM 971 C C . ALA A 1 123 ? -1.421 14.679 -12.453 1.00 64.94 123 ALA A C 1
ATOM 973 O O . ALA A 1 123 ? -0.690 13.724 -12.234 1.00 64.94 123 ALA A O 1
ATOM 974 N N . ASN A 1 124 ? -1.249 15.499 -13.496 1.00 69.38 124 ASN A N 1
ATOM 975 C CA . ASN A 1 124 ? -0.282 15.274 -14.579 1.00 69.38 124 ASN A CA 1
ATOM 976 C C . ASN A 1 124 ? 0.855 16.313 -14.557 1.00 69.38 124 ASN A C 1
ATOM 978 O O . ASN A 1 124 ? 1.297 16.785 -15.600 1.00 69.38 124 ASN A O 1
ATOM 982 N N . GLN A 1 125 ? 1.297 16.743 -13.367 1.00 68.00 125 GLN A N 1
ATOM 983 C CA . GLN A 1 125 ? 2.327 17.786 -13.263 1.00 68.00 125 GLN A CA 1
ATOM 984 C C . GLN A 1 125 ? 3.670 17.357 -13.857 1.00 68.00 125 GLN A C 1
ATOM 986 O O . GLN A 1 125 ? 4.326 18.152 -14.528 1.00 68.00 125 GLN A O 1
ATOM 991 N N . PHE A 1 126 ? 4.096 16.131 -13.570 1.00 68.81 126 PHE A N 1
ATOM 992 C CA . PHE A 1 126 ? 5.283 15.510 -14.146 1.00 68.81 126 PHE A CA 1
ATOM 993 C C . PHE A 1 126 ? 5.163 13.991 -14.029 1.00 68.81 126 PHE A C 1
ATOM 995 O O . PHE A 1 126 ? 4.422 13.492 -13.185 1.00 68.81 126 PHE A O 1
ATOM 1002 N N . GLN A 1 127 ? 5.912 13.259 -14.851 1.00 77.94 127 GLN A N 1
ATOM 1003 C CA . GLN A 1 127 ? 6.065 11.816 -14.675 1.00 77.94 127 GLN A CA 1
ATOM 1004 C C . GLN A 1 127 ? 7.023 11.564 -13.506 1.00 77.94 127 GLN A C 1
ATOM 1006 O O . GLN A 1 127 ? 8.171 12.010 -13.575 1.00 77.94 127 GLN A O 1
ATOM 1011 N N . PRO A 1 128 ? 6.569 10.925 -12.415 1.00 81.06 128 PRO A N 1
ATOM 1012 C CA . PRO A 1 128 ? 7.397 10.750 -11.240 1.00 81.06 128 PRO A CA 1
ATOM 1013 C C . PRO A 1 128 ? 8.477 9.701 -11.502 1.00 81.06 128 PRO A C 1
ATOM 1015 O O . PRO A 1 128 ? 8.199 8.611 -11.995 1.00 81.06 128 PRO A O 1
ATOM 1018 N N . ASP A 1 129 ? 9.707 10.026 -11.120 1.00 87.44 129 ASP A N 1
ATOM 1019 C CA . ASP A 1 129 ? 10.868 9.134 -11.181 1.00 87.44 129 ASP A CA 1
ATOM 1020 C C . ASP A 1 129 ? 10.883 8.110 -10.033 1.00 87.44 129 ASP A C 1
ATOM 1022 O O . ASP A 1 129 ? 11.752 7.239 -9.975 1.00 87.44 129 ASP A O 1
ATOM 1026 N N . PHE A 1 130 ? 9.895 8.162 -9.135 1.00 93.00 130 PHE A N 1
ATOM 1027 C CA . PHE A 1 130 ? 9.685 7.146 -8.117 1.00 93.00 130 PHE A CA 1
ATOM 1028 C C . PHE A 1 130 ? 8.220 6.951 -7.723 1.00 93.00 130 PHE A C 1
ATOM 1030 O O . PHE A 1 130 ? 7.367 7.819 -7.911 1.00 93.00 130 PHE A O 1
ATOM 1037 N N . MET A 1 131 ? 7.957 5.808 -7.098 1.00 95.12 131 MET A N 1
ATOM 1038 C CA . MET A 1 131 ? 6.686 5.471 -6.473 1.00 95.12 131 MET A CA 1
ATOM 1039 C C . MET A 1 131 ? 6.954 4.733 -5.159 1.00 95.12 131 MET A C 1
ATOM 1041 O O . MET A 1 131 ? 7.692 3.747 -5.134 1.00 95.12 131 MET A O 1
ATOM 1045 N N . ASP A 1 132 ? 6.345 5.188 -4.070 1.00 97.62 132 ASP A N 1
ATOM 1046 C CA . ASP A 1 132 ? 6.374 4.478 -2.795 1.00 97.62 132 ASP A CA 1
ATOM 1047 C C . ASP A 1 132 ? 5.313 3.377 -2.806 1.00 97.62 132 ASP A C 1
ATOM 1049 O O . ASP A 1 132 ? 4.138 3.646 -3.031 1.00 97.62 132 ASP A O 1
ATOM 1053 N N . ILE A 1 133 ? 5.695 2.137 -2.520 1.00 98.31 133 ILE A N 1
ATOM 1054 C CA . ILE A 1 133 ? 4.754 1.026 -2.361 1.00 98.31 133 ILE A CA 1
ATOM 1055 C C . ILE A 1 133 ? 4.733 0.667 -0.884 1.00 98.31 133 ILE A C 1
ATOM 1057 O O . ILE A 1 133 ? 5.627 -0.017 -0.386 1.00 98.31 133 ILE A O 1
ATOM 1061 N N . HIS A 1 134 ? 3.739 1.169 -0.156 1.00 98.50 134 HIS A N 1
ATOM 1062 C CA . HIS A 1 134 ? 3.591 0.842 1.255 1.00 98.50 134 HIS A CA 1
ATOM 1063 C C . HIS A 1 134 ? 2.979 -0.544 1.409 1.00 98.50 134 HIS A C 1
ATOM 1065 O O . HIS A 1 134 ? 1.887 -0.798 0.908 1.00 98.50 134 HIS A O 1
ATOM 1071 N N . VAL A 1 135 ? 3.678 -1.419 2.127 1.00 98.50 135 VAL A N 1
ATOM 1072 C CA . VAL A 1 135 ? 3.262 -2.798 2.370 1.00 98.50 135 VAL A CA 1
ATOM 1073 C C . VAL A 1 135 ? 3.101 -3.003 3.870 1.00 98.50 135 VAL A C 1
ATOM 1075 O O . VAL A 1 135 ? 4.055 -2.837 4.634 1.00 98.50 135 VAL A O 1
ATOM 1078 N N . TRP A 1 136 ? 1.895 -3.377 4.286 1.00 98.12 136 TRP A N 1
ATOM 1079 C CA . TRP A 1 136 ? 1.615 -3.903 5.617 1.00 98.12 136 TRP A CA 1
ATOM 1080 C C . TRP A 1 136 ? 1.545 -5.423 5.500 1.00 98.12 136 TRP A C 1
ATOM 1082 O O . TRP A 1 136 ? 0.622 -5.920 4.857 1.00 98.12 136 TRP A O 1
ATOM 1092 N N . PRO A 1 137 ? 2.512 -6.174 6.052 1.00 96.12 137 PRO A N 1
ATOM 1093 C CA . PRO A 1 137 ? 2.571 -7.617 5.869 1.00 96.12 137 PRO A CA 1
ATOM 1094 C C . PRO A 1 137 ? 1.276 -8.325 6.273 1.00 96.12 137 PRO A C 1
ATOM 1096 O O . PRO A 1 137 ? 0.648 -7.986 7.279 1.00 96.12 137 PRO A O 1
ATOM 1099 N N . ALA A 1 138 ? 0.894 -9.337 5.496 1.00 93.75 138 ALA A N 1
ATOM 1100 C CA . ALA A 1 138 ? -0.131 -10.287 5.907 1.00 93.75 138 ALA A CA 1
ATOM 1101 C C . ALA A 1 138 ? 0.360 -11.122 7.112 1.00 93.75 138 ALA A C 1
ATOM 1103 O O . ALA A 1 138 ? 1.567 -11.147 7.401 1.00 93.75 138 ALA A O 1
ATOM 1104 N N . PRO A 1 139 ? -0.542 -11.819 7.828 1.00 90.81 139 PRO A N 1
ATOM 1105 C CA . PRO A 1 139 ? -0.142 -12.802 8.828 1.00 90.81 139 PRO A CA 1
ATOM 1106 C C . PRO A 1 139 ? 0.792 -13.870 8.239 1.00 90.81 139 PRO A C 1
ATOM 1108 O O . PRO A 1 139 ? 0.789 -14.132 7.037 1.00 90.81 139 PRO A O 1
ATOM 1111 N N . GLU A 1 140 ? 1.601 -14.491 9.095 1.00 91.00 140 GLU A N 1
ATOM 1112 C CA . GLU A 1 140 ? 2.498 -15.572 8.681 1.00 91.00 140 GLU A CA 1
ATOM 1113 C C . GLU A 1 140 ? 1.721 -16.709 7.995 1.00 91.00 140 GLU A C 1
ATOM 1115 O O . GLU A 1 140 ? 0.654 -17.108 8.459 1.00 91.00 140 GLU A O 1
ATOM 1120 N N . GLY A 1 141 ? 2.254 -17.218 6.883 1.00 91.56 141 GLY A N 1
ATOM 1121 C CA . GLY A 1 141 ? 1.622 -18.250 6.059 1.00 91.56 141 GLY A CA 1
ATOM 1122 C C . GLY A 1 141 ? 0.632 -17.708 5.026 1.00 91.56 141 GLY A C 1
ATOM 1123 O O . GLY A 1 141 ? 0.122 -18.480 4.216 1.00 91.56 141 GLY A O 1
ATOM 1124 N N . PHE A 1 142 ? 0.382 -16.397 5.011 1.00 90.69 142 PHE A N 1
ATOM 1125 C CA . PHE A 1 142 ? -0.504 -15.747 4.052 1.00 90.69 142 PHE A CA 1
ATOM 1126 C C . PHE A 1 142 ? 0.263 -14.795 3.134 1.00 90.69 142 PHE A C 1
ATOM 1128 O O . PHE A 1 142 ? 1.336 -14.277 3.461 1.00 90.69 142 PHE A O 1
ATOM 1135 N N . GLY A 1 143 ? -0.322 -14.568 1.961 1.00 93.88 143 GLY A N 1
ATOM 1136 C CA . GLY A 1 143 ? 0.123 -13.562 1.011 1.00 93.88 143 GLY A CA 1
ATOM 1137 C C . GLY A 1 143 ? -0.969 -12.550 0.699 1.00 93.88 143 GLY A C 1
ATOM 1138 O O . GLY A 1 143 ? -2.128 -12.727 1.075 1.00 93.88 143 GLY A O 1
ATOM 1139 N N . SER A 1 144 ? -0.591 -11.487 0.006 1.00 96.81 144 SER A N 1
ATOM 1140 C CA . SER A 1 144 ? -1.515 -10.470 -0.494 1.00 96.81 144 SER A CA 1
ATOM 1141 C C . SER A 1 144 ? -1.085 -9.980 -1.869 1.00 96.81 144 SER A C 1
ATOM 1143 O O . SER A 1 144 ? 0.081 -10.113 -2.236 1.00 96.81 144 SER A O 1
ATOM 1145 N N . SER A 1 145 ? -2.029 -9.425 -2.628 1.00 98.19 145 SER A N 1
ATOM 1146 C CA . SER A 1 145 ? -1.787 -8.946 -3.986 1.00 98.19 145 SER A CA 1
ATOM 1147 C C . SER A 1 145 ? -2.433 -7.587 -4.218 1.00 98.19 145 SER A C 1
ATOM 1149 O O . SER A 1 145 ? -3.512 -7.305 -3.695 1.00 98.19 145 SER A O 1
ATOM 1151 N N . PHE A 1 146 ? -1.793 -6.754 -5.032 1.00 98.44 146 PHE A N 1
ATOM 1152 C CA . PHE A 1 146 ? -2.378 -5.527 -5.560 1.00 98.44 146 PHE A CA 1
ATOM 1153 C C . PHE A 1 146 ? -1.864 -5.275 -6.974 1.00 98.44 146 PHE A C 1
ATOM 1155 O O . PHE A 1 146 ? -0.664 -5.349 -7.227 1.00 98.44 146 PHE A O 1
ATOM 1162 N N . THR A 1 147 ? -2.765 -4.949 -7.901 1.00 98.06 147 THR A N 1
ATOM 1163 C CA . THR A 1 147 ? -2.403 -4.627 -9.289 1.00 98.06 147 THR A CA 1
ATOM 1164 C C . THR A 1 147 ? -2.580 -3.138 -9.535 1.00 98.06 147 THR A C 1
ATOM 1166 O O . THR A 1 147 ? -3.706 -2.676 -9.684 1.00 98.06 147 THR A O 1
ATOM 1169 N N . LEU A 1 148 ? -1.471 -2.402 -9.599 1.00 97.44 148 LEU A N 1
ATOM 1170 C CA . LEU A 1 148 ? -1.438 -0.996 -9.997 1.00 97.44 148 LEU A CA 1
ATOM 1171 C C . LEU A 1 148 ? -1.877 -0.863 -11.457 1.00 97.44 148 LEU A C 1
ATOM 1173 O O . LEU A 1 148 ? -1.360 -1.580 -12.315 1.00 97.44 148 LEU A O 1
ATOM 1177 N N . TYR A 1 149 ? -2.798 0.062 -11.725 1.00 97.19 149 TYR A N 1
ATOM 1178 C CA . TYR A 1 149 ? -3.261 0.408 -13.067 1.00 97.19 149 TYR A CA 1
ATOM 1179 C C . TYR A 1 149 ? -2.848 1.835 -13.437 1.00 97.19 149 TYR A C 1
ATOM 1181 O O . TYR A 1 149 ? -3.021 2.760 -12.639 1.00 97.19 149 TYR A O 1
ATOM 1189 N N . GLU A 1 150 ? -2.336 2.011 -14.655 1.00 95.38 150 GLU A N 1
ATOM 1190 C CA . GLU A 1 150 ? -1.907 3.304 -15.192 1.00 95.38 150 GLU A CA 1
ATOM 1191 C C . GLU A 1 150 ? -2.263 3.426 -16.678 1.00 95.38 150 GLU A C 1
ATOM 1193 O O . GLU A 1 150 ? -2.110 2.474 -17.439 1.00 95.38 150 GLU A O 1
ATOM 1198 N N . ASP A 1 151 ? -2.685 4.608 -17.106 1.00 94.50 151 ASP A N 1
ATOM 1199 C CA . ASP A 1 151 ? -2.880 4.994 -18.506 1.00 94.50 151 ASP A CA 1
ATOM 12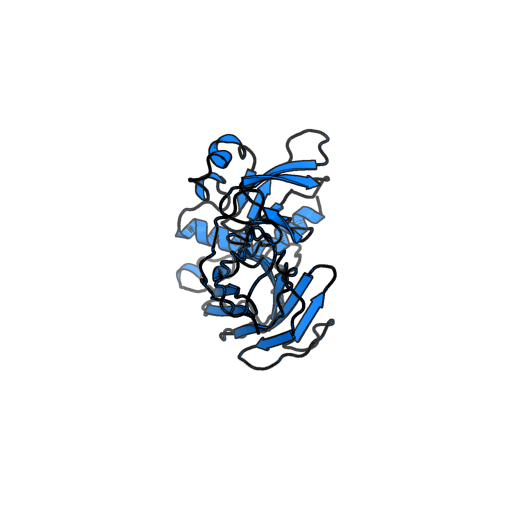00 C C . ASP A 1 151 ? -2.558 6.495 -18.664 1.00 94.50 151 ASP A C 1
ATOM 1202 O O . ASP A 1 151 ? -1.933 7.095 -17.783 1.00 94.50 151 ASP A O 1
ATOM 1206 N N . ASP A 1 152 ? -2.937 7.105 -19.788 1.00 91.25 152 ASP A N 1
ATOM 1207 C CA . ASP A 1 152 ? -2.687 8.530 -20.036 1.00 91.25 152 ASP A CA 1
ATOM 1208 C C . ASP A 1 152 ? -3.574 9.486 -19.208 1.00 91.25 152 ASP A C 1
ATOM 1210 O O . ASP A 1 152 ? -3.299 10.688 -19.159 1.00 91.25 152 ASP A O 1
ATOM 1214 N N . GLY A 1 153 ? -4.614 8.970 -18.542 1.00 89.81 153 GLY A N 1
ATOM 1215 C CA . GLY A 1 153 ? -5.548 9.727 -17.709 1.00 89.81 153 GLY A CA 1
ATOM 1216 C C . GLY A 1 153 ? -6.454 10.722 -18.444 1.00 89.81 153 GLY A C 1
ATOM 1217 O O . GLY A 1 153 ? -7.187 11.460 -17.780 1.00 89.81 153 GLY A O 1
ATOM 1218 N N . GLU A 1 154 ? -6.417 10.783 -19.778 1.00 89.44 154 GLU A N 1
ATOM 1219 C CA . GLU A 1 154 ? -7.085 11.831 -20.566 1.00 89.44 154 GLU A CA 1
ATOM 1220 C C . GLU A 1 154 ? -7.918 11.287 -21.730 1.00 89.44 154 GLU A C 1
ATOM 1222 O O . GLU A 1 154 ? -8.979 11.846 -22.035 1.00 89.44 154 GLU A O 1
ATOM 1227 N N . THR A 1 155 ? -7.468 10.225 -22.398 1.00 93.12 155 THR A N 1
ATOM 1228 C CA . THR A 1 155 ? -8.091 9.731 -23.630 1.00 93.12 155 THR A CA 1
ATOM 1229 C C . THR A 1 155 ? -8.810 8.394 -23.431 1.00 93.12 155 THR A C 1
ATOM 1231 O O . THR A 1 155 ? -8.804 7.791 -22.363 1.00 93.12 155 THR A O 1
ATOM 1234 N N . PHE A 1 156 ? -9.462 7.908 -24.492 1.00 92.94 156 PHE A N 1
ATOM 1235 C CA . PHE A 1 156 ? -10.075 6.576 -24.519 1.00 92.94 156 PHE A CA 1
ATOM 1236 C C . PHE A 1 156 ? -9.121 5.484 -25.023 1.00 92.94 156 PHE A C 1
ATOM 1238 O O . PHE A 1 156 ? -9.564 4.369 -25.305 1.00 92.94 156 PHE A O 1
ATOM 1245 N N . ASN A 1 157 ? -7.823 5.770 -25.149 1.00 94.44 157 ASN A N 1
ATOM 1246 C CA . ASN A 1 157 ? -6.851 4.824 -25.694 1.00 94.44 157 ASN A CA 1
ATOM 1247 C C . ASN A 1 157 ? -6.724 3.541 -24.854 1.00 94.44 157 ASN A C 1
ATOM 1249 O O . ASN A 1 157 ? -6.401 2.479 -25.392 1.00 94.44 157 ASN A O 1
ATOM 1253 N N . PHE A 1 158 ? -7.080 3.592 -23.566 1.00 92.62 158 PHE A N 1
ATOM 1254 C CA . PHE A 1 158 ? -7.160 2.405 -22.714 1.00 92.62 158 PHE A CA 1
ATOM 1255 C C . PHE A 1 158 ? -8.114 1.326 -23.270 1.00 92.62 158 PHE A C 1
ATOM 1257 O O . PHE A 1 158 ? -7.871 0.137 -23.063 1.00 92.62 158 PHE A O 1
ATOM 1264 N N . LEU A 1 159 ? -9.148 1.700 -24.044 1.00 92.12 159 LEU A N 1
ATOM 1265 C CA . LEU A 1 159 ? -10.032 0.746 -24.737 1.00 92.12 159 LEU A CA 1
ATOM 1266 C C . LEU A 1 159 ? -9.291 -0.061 -25.814 1.00 92.12 159 LEU A C 1
ATOM 1268 O O . LEU A 1 159 ? -9.675 -1.190 -26.114 1.00 92.12 159 LEU A O 1
ATOM 1272 N N . GLY A 1 160 ? -8.236 0.517 -26.391 1.00 93.50 160 GLY A N 1
ATOM 1273 C CA . GLY A 1 160 ? -7.342 -0.122 -27.355 1.00 93.50 160 GLY A CA 1
ATOM 1274 C C . GLY A 1 160 ? -6.178 -0.888 -26.719 1.00 93.50 160 GLY A C 1
ATOM 1275 O O . GLY A 1 160 ? -5.352 -1.429 -27.449 1.00 93.50 160 GLY A O 1
ATOM 1276 N N . GLY A 1 161 ? -6.101 -0.953 -25.384 1.00 94.19 161 GLY A N 1
ATOM 1277 C CA . GLY A 1 161 ? -5.014 -1.620 -24.665 1.00 94.19 161 GLY A CA 1
ATOM 1278 C C . GLY A 1 161 ? -3.839 -0.715 -24.281 1.00 94.19 161 GLY A C 1
ATOM 1279 O O . GLY A 1 161 ? -2.833 -1.228 -23.793 1.00 94.19 161 GLY A O 1
ATOM 1280 N N . GLU A 1 162 ? -3.940 0.607 -24.465 1.00 96.56 162 GLU A N 1
ATOM 1281 C CA . GLU A 1 162 ? -2.904 1.570 -24.056 1.00 96.56 162 GLU A CA 1
ATOM 1282 C C . GLU A 1 162 ? -2.970 1.853 -22.547 1.00 96.56 162 GLU A C 1
ATOM 1284 O O . GLU A 1 162 ? -3.298 2.948 -22.100 1.00 96.56 162 GLU A O 1
ATOM 1289 N N . TYR A 1 163 ? -2.673 0.826 -21.751 1.00 95.81 163 TYR A N 1
ATOM 1290 C CA . TYR A 1 163 ? -2.546 0.902 -20.298 1.00 95.81 163 TYR A CA 1
ATOM 1291 C C . TYR A 1 163 ? -1.378 0.037 -19.807 1.00 95.81 163 TYR A C 1
ATOM 1293 O O . TYR A 1 163 ? -0.879 -0.852 -20.508 1.00 95.81 163 TYR A O 1
ATOM 1301 N N . ALA A 1 164 ? -0.938 0.282 -18.580 1.00 95.69 164 ALA A N 1
ATOM 1302 C CA . ALA A 1 164 ? 0.017 -0.528 -17.851 1.00 95.69 164 ALA A CA 1
ATOM 1303 C C . ALA A 1 164 ? -0.653 -1.150 -16.622 1.00 95.69 164 ALA A C 1
ATOM 1305 O O . ALA A 1 164 ? -1.471 -0.526 -15.946 1.00 95.69 164 ALA A O 1
ATOM 1306 N N . LYS A 1 165 ? -0.306 -2.408 -16.345 1.00 96.81 165 LYS A N 1
ATOM 1307 C CA . LYS A 1 165 ? -0.667 -3.110 -15.113 1.00 96.81 165 LYS A CA 1
ATOM 1308 C C . LYS A 1 165 ? 0.580 -3.704 -14.484 1.00 96.81 165 LYS A C 1
ATOM 1310 O O . LYS A 1 165 ? 1.239 -4.521 -15.132 1.00 96.81 165 LYS A O 1
ATOM 1315 N N . THR A 1 166 ? 0.855 -3.336 -13.239 1.00 97.44 166 THR A N 1
ATOM 1316 C CA . THR A 1 166 ? 1.985 -3.854 -12.458 1.00 97.44 166 THR A CA 1
ATOM 1317 C C . THR A 1 166 ? 1.454 -4.500 -11.186 1.00 97.44 166 THR A C 1
ATOM 1319 O O . THR A 1 166 ? 0.833 -3.837 -10.357 1.00 97.44 166 THR A O 1
ATOM 1322 N N . GLN A 1 167 ? 1.661 -5.805 -11.052 1.00 98.12 167 GLN A N 1
ATOM 1323 C CA . GLN A 1 167 ? 1.227 -6.595 -9.910 1.00 98.12 167 GLN A CA 1
ATOM 1324 C C . GLN A 1 167 ? 2.319 -6.655 -8.846 1.00 98.12 167 GLN A C 1
ATOM 1326 O O . GLN A 1 167 ? 3.496 -6.847 -9.153 1.00 98.12 167 GLN A O 1
ATOM 1331 N N . PHE A 1 168 ? 1.898 -6.489 -7.598 1.00 98.50 168 PHE A N 1
ATOM 1332 C CA . PHE A 1 168 ? 2.704 -6.653 -6.402 1.00 98.50 168 PHE A CA 1
ATOM 1333 C C . PHE A 1 168 ? 2.122 -7.809 -5.606 1.00 98.50 168 PHE A C 1
ATOM 1335 O O . PHE A 1 168 ? 1.011 -7.686 -5.095 1.00 98.50 168 PHE A O 1
ATOM 1342 N N . ASP A 1 169 ? 2.871 -8.896 -5.481 1.00 98.56 169 ASP A N 1
ATOM 1343 C CA . ASP A 1 169 ? 2.502 -10.042 -4.654 1.00 98.56 169 ASP A CA 1
ATOM 1344 C C . ASP A 1 169 ? 3.442 -10.134 -3.463 1.00 98.56 169 ASP A C 1
ATOM 1346 O O . ASP A 1 169 ? 4.662 -10.065 -3.616 1.00 98.56 169 ASP A O 1
ATOM 1350 N N . THR A 1 170 ? 2.887 -10.302 -2.269 1.00 98.44 170 THR A N 1
ATOM 1351 C CA . THR A 1 170 ? 3.664 -10.446 -1.039 1.00 98.44 170 THR A CA 1
ATOM 1352 C C . THR A 1 170 ? 3.364 -11.767 -0.363 1.00 98.44 170 THR A C 1
ATOM 1354 O O . THR A 1 170 ? 2.258 -12.290 -0.479 1.00 98.44 170 THR A O 1
ATOM 1357 N N . TYR A 1 171 ? 4.343 -12.311 0.350 1.00 97.69 171 TYR A N 1
ATOM 1358 C CA . TYR A 1 171 ? 4.160 -13.504 1.169 1.00 97.69 171 TYR A CA 1
ATOM 1359 C C . TYR A 1 171 ? 5.078 -13.454 2.387 1.00 97.69 171 TYR A C 1
ATOM 1361 O O . TYR A 1 171 ? 6.260 -13.114 2.269 1.00 97.69 171 TYR A O 1
ATOM 1369 N N . LYS A 1 172 ? 4.532 -13.797 3.558 1.00 94.06 172 LYS A N 1
ATOM 1370 C CA . LYS A 1 172 ? 5.270 -13.838 4.825 1.00 94.06 172 LYS A CA 1
ATOM 1371 C C . LYS A 1 172 ? 5.378 -15.271 5.333 1.00 94.06 172 LYS A C 1
ATOM 1373 O O . LYS A 1 172 ? 4.375 -15.952 5.515 1.00 94.06 172 LYS A O 1
ATOM 1378 N N . SER A 1 173 ? 6.596 -15.700 5.630 1.00 92.19 173 SER A N 1
ATOM 1379 C CA . SER A 1 173 ? 6.896 -16.952 6.336 1.00 92.19 173 SER A CA 1
ATOM 1380 C C . SER A 1 173 ? 7.559 -16.659 7.684 1.00 92.19 173 SER A C 1
ATOM 1382 O O . SER A 1 173 ? 7.789 -15.497 8.011 1.00 92.19 173 SER A O 1
ATOM 1384 N N . ALA A 1 174 ? 7.901 -17.691 8.458 1.00 89.19 174 ALA A N 1
ATOM 1385 C CA . ALA A 1 174 ? 8.551 -17.526 9.759 1.00 89.19 174 ALA A CA 1
ATOM 1386 C C . ALA A 1 174 ? 9.835 -16.674 9.699 1.00 89.19 174 ALA A C 1
ATOM 1388 O O . ALA A 1 174 ? 10.050 -15.815 10.548 1.00 89.19 174 ALA A O 1
ATOM 1389 N N . SER A 1 175 ? 10.681 -16.876 8.683 1.00 91.00 175 SER A N 1
ATOM 1390 C CA . SER A 1 175 ? 12.018 -16.261 8.601 1.00 91.00 175 SER A CA 1
ATOM 1391 C C . SER A 1 175 ? 12.311 -15.556 7.277 1.00 91.00 175 SER A C 1
ATOM 1393 O O . SER A 1 175 ? 13.456 -15.185 7.014 1.00 91.00 175 SER A O 1
ATOM 1395 N N . ASN A 1 176 ? 11.311 -15.433 6.404 1.00 95.44 176 ASN A N 1
ATOM 1396 C CA . ASN A 1 176 ? 11.467 -14.808 5.095 1.00 95.44 176 ASN A CA 1
ATOM 1397 C C . ASN A 1 176 ? 10.202 -14.050 4.687 1.00 95.44 176 ASN A C 1
ATOM 1399 O O . ASN A 1 176 ? 9.086 -14.540 4.886 1.00 95.44 176 ASN A O 1
ATOM 1403 N N . PHE A 1 177 ? 10.386 -12.887 4.071 1.00 97.62 177 PHE A N 1
ATOM 1404 C CA . PHE A 1 177 ? 9.330 -12.107 3.435 1.00 97.62 177 PHE A CA 1
ATOM 1405 C C . PHE A 1 177 ? 9.687 -11.891 1.970 1.00 97.62 177 PHE A C 1
ATOM 1407 O O . PHE A 1 177 ? 10.815 -11.506 1.661 1.00 97.62 177 PHE A O 1
ATOM 1414 N N . THR A 1 178 ? 8.742 -12.133 1.069 1.00 98.31 178 THR A N 1
ATOM 1415 C CA . THR A 1 178 ? 8.961 -11.960 -0.370 1.00 98.31 178 THR A CA 1
ATOM 1416 C C . THR A 1 178 ? 8.020 -10.919 -0.940 1.00 98.31 178 THR A C 1
ATOM 1418 O O . THR A 1 178 ? 6.837 -10.923 -0.603 1.00 98.31 178 THR A O 1
ATOM 1421 N N . VAL A 1 179 ? 8.528 -10.084 -1.845 1.00 98.50 179 VAL A N 1
ATOM 1422 C CA . VAL A 1 179 ? 7.727 -9.198 -2.697 1.00 98.50 179 VAL A CA 1
ATOM 1423 C C . VAL A 1 179 ? 8.076 -9.480 -4.151 1.00 98.50 179 VAL A C 1
ATOM 1425 O O . VAL A 1 179 ? 9.225 -9.311 -4.551 1.00 98.50 179 VAL A O 1
ATOM 1428 N N . THR A 1 180 ? 7.097 -9.886 -4.950 1.00 98.38 180 THR A N 1
ATOM 1429 C CA . THR A 1 180 ? 7.246 -10.033 -6.399 1.00 98.38 180 THR A CA 1
ATOM 1430 C C . THR A 1 180 ? 6.579 -8.855 -7.087 1.00 98.38 180 THR A C 1
ATOM 1432 O O . THR A 1 180 ? 5.411 -8.571 -6.845 1.00 98.38 180 THR A O 1
ATOM 1435 N N . VAL A 1 181 ? 7.336 -8.167 -7.935 1.00 97.81 181 VAL A N 1
ATOM 1436 C CA . VAL A 1 181 ? 6.860 -7.094 -8.808 1.00 97.81 181 VAL A CA 1
ATOM 1437 C C . VAL A 1 181 ? 6.825 -7.650 -10.222 1.00 97.81 181 VAL A C 1
ATOM 1439 O O . VAL A 1 181 ? 7.873 -8.013 -10.756 1.00 97.81 181 VAL A O 1
ATOM 1442 N N . GLN A 1 182 ? 5.644 -7.731 -10.826 1.00 95.88 182 GLN A N 1
ATOM 1443 C CA . GLN A 1 182 ? 5.450 -8.307 -12.154 1.00 95.88 182 GLN A CA 1
ATOM 1444 C C . GLN A 1 182 ? 4.687 -7.347 -13.068 1.00 95.88 182 GLN A C 1
ATOM 1446 O O . GLN A 1 182 ? 3.616 -6.851 -12.728 1.00 95.88 182 GLN A O 1
ATOM 1451 N N . GLN A 1 183 ? 5.203 -7.126 -14.276 1.00 94.12 183 GLN A N 1
ATOM 1452 C CA . GLN A 1 183 ? 4.470 -6.409 -15.316 1.00 94.12 183 GLN A CA 1
ATOM 1453 C C . GLN A 1 183 ? 3.459 -7.354 -15.984 1.00 94.12 183 GLN A C 1
ATOM 1455 O O . GLN A 1 183 ? 3.854 -8.314 -16.643 1.00 94.12 183 GLN A O 1
ATOM 1460 N N . LEU A 1 184 ? 2.162 -7.069 -15.849 1.00 94.81 184 LEU A N 1
ATOM 1461 C CA . LEU A 1 184 ? 1.083 -7.845 -16.479 1.00 94.81 184 LEU A CA 1
ATOM 1462 C C . LEU A 1 184 ? 0.677 -7.293 -17.851 1.00 94.81 184 LEU A C 1
ATOM 1464 O O . LEU A 1 184 ? 0.299 -8.046 -18.743 1.00 94.81 184 LEU A O 1
ATOM 1468 N N . ALA A 1 185 ? 0.737 -5.973 -18.022 1.00 93.31 185 ALA A N 1
ATOM 1469 C CA . ALA A 1 185 ? 0.459 -5.290 -19.286 1.00 93.31 185 ALA A CA 1
ATOM 1470 C C . ALA A 1 185 ? 1.299 -4.018 -19.378 1.00 93.31 185 ALA A C 1
ATOM 1472 O O . ALA A 1 185 ? 1.499 -3.372 -18.353 1.00 93.31 185 ALA A O 1
ATOM 1473 N N . ARG A 1 186 ? 1.779 -3.649 -20.571 1.00 90.06 186 ARG A N 1
ATOM 1474 C CA . ARG A 1 186 ? 2.623 -2.457 -20.782 1.00 90.06 186 ARG A CA 1
ATOM 1475 C C . ARG A 1 186 ? 2.341 -1.775 -22.128 1.00 90.06 186 ARG A C 1
ATOM 1477 O O . ARG A 1 186 ? 3.260 -1.492 -22.890 1.00 90.06 186 ARG A O 1
ATOM 1484 N N . GLY A 1 187 ? 1.060 -1.582 -22.444 1.00 92.38 187 GLY A N 1
ATOM 1485 C CA . GLY A 1 187 ? 0.627 -0.811 -23.616 1.00 92.38 187 GLY A CA 1
ATOM 1486 C C . GLY A 1 187 ? 0.786 0.700 -23.421 1.00 92.38 187 GLY A C 1
ATOM 1487 O O . GLY A 1 187 ? 0.984 1.424 -24.389 1.00 92.38 187 GLY A O 1
ATOM 1488 N N . TYR A 1 188 ? 0.781 1.157 -22.168 1.00 91.81 188 TYR A N 1
ATOM 1489 C CA . TYR A 1 188 ? 1.212 2.492 -21.756 1.00 91.81 188 TYR A CA 1
ATOM 1490 C C . TYR A 1 188 ? 2.609 2.426 -21.120 1.00 91.81 188 TYR A C 1
ATOM 1492 O O . TYR A 1 188 ? 2.939 1.461 -20.426 1.00 91.81 188 TYR A O 1
ATOM 1500 N N . ASN A 1 189 ? 3.439 3.446 -21.353 1.00 89.94 189 ASN A N 1
ATOM 1501 C CA . ASN A 1 189 ? 4.765 3.558 -20.747 1.00 89.94 189 ASN A CA 1
ATOM 1502 C C . ASN A 1 189 ? 4.739 4.607 -19.618 1.00 89.94 189 ASN A C 1
ATOM 1504 O O . ASN A 1 189 ? 4.691 5.798 -19.928 1.00 89.94 189 ASN A O 1
ATOM 1508 N N . PRO A 1 190 ? 4.832 4.202 -18.335 1.00 87.06 190 PRO A N 1
ATOM 1509 C CA . PRO A 1 190 ? 4.799 5.131 -17.203 1.00 87.06 190 PRO A CA 1
ATOM 1510 C C . PRO A 1 190 ? 6.084 5.967 -17.042 1.00 87.06 190 PRO A C 1
ATOM 1512 O O . PRO A 1 190 ? 6.152 6.818 -16.156 1.00 87.06 190 PRO A O 1
ATOM 1515 N N . GLY A 1 191 ? 7.095 5.751 -17.892 1.00 87.06 191 GLY A N 1
ATOM 1516 C CA . GLY A 1 191 ? 8.403 6.396 -17.795 1.00 87.06 191 GLY A CA 1
ATOM 1517 C C . GLY A 1 191 ? 9.395 5.595 -16.946 1.00 87.06 191 GLY A C 1
ATOM 1518 O O . GLY A 1 191 ? 9.052 4.588 -16.329 1.00 87.06 191 GLY A O 1
ATOM 1519 N N . ALA A 1 192 ? 10.659 6.024 -16.949 1.00 89.62 192 ALA A N 1
ATOM 1520 C CA . ALA A 1 192 ? 11.702 5.403 -16.135 1.00 89.62 192 ALA A CA 1
ATOM 1521 C C . ALA A 1 192 ? 11.580 5.866 -14.678 1.00 89.62 192 ALA A C 1
ATOM 1523 O O . ALA A 1 192 ? 11.612 7.067 -14.410 1.00 89.62 192 ALA A O 1
ATOM 1524 N N . ARG A 1 193 ? 11.462 4.913 -13.749 1.00 93.06 193 ARG A N 1
ATOM 1525 C CA . ARG A 1 193 ? 11.292 5.191 -12.320 1.00 93.06 193 ARG A CA 1
ATOM 1526 C C . ARG A 1 193 ? 11.776 4.044 -11.437 1.00 93.06 193 ARG A C 1
ATOM 1528 O O . ARG A 1 193 ? 12.063 2.947 -11.919 1.00 93.06 193 ARG A O 1
ATOM 1535 N N . HIS A 1 194 ? 11.780 4.282 -10.130 1.00 95.88 194 HIS A N 1
ATOM 1536 C CA . HIS A 1 194 ? 12.013 3.261 -9.107 1.00 95.88 194 HIS A CA 1
ATOM 1537 C C . HIS A 1 194 ? 10.787 3.054 -8.219 1.00 95.88 194 HIS A C 1
ATOM 1539 O O . HIS A 1 194 ? 10.132 4.008 -7.799 1.00 95.88 194 HIS A O 1
ATOM 1545 N N . PHE A 1 195 ? 10.522 1.805 -7.854 1.00 97.38 195 PHE A N 1
ATOM 1546 C CA . PHE A 1 195 ? 9.661 1.477 -6.727 1.00 97.38 195 PHE A CA 1
ATOM 1547 C C . PHE A 1 195 ? 10.475 1.488 -5.434 1.00 97.38 195 PHE A C 1
ATOM 1549 O O . PHE A 1 195 ? 11.520 0.843 -5.340 1.00 97.38 195 PHE A O 1
ATOM 1556 N N . TYR A 1 196 ? 9.969 2.186 -4.424 1.00 98.06 196 TYR A N 1
ATOM 1557 C CA . TYR A 1 196 ? 10.450 2.108 -3.050 1.00 98.06 196 TYR A CA 1
ATOM 1558 C C . TYR A 1 196 ? 9.470 1.242 -2.264 1.00 98.06 196 TYR A C 1
ATOM 1560 O O . TYR A 1 196 ? 8.425 1.709 -1.809 1.00 98.06 196 TYR A O 1
ATOM 1568 N N . LEU A 1 197 ? 9.788 -0.045 -2.141 1.00 98.38 197 LEU A N 1
ATOM 1569 C CA . LEU A 1 197 ? 8.986 -1.005 -1.389 1.00 98.38 197 LEU A CA 1
ATOM 1570 C C . LEU A 1 197 ? 9.173 -0.733 0.106 1.00 98.38 197 LEU A C 1
ATOM 1572 O O . LEU A 1 197 ? 10.203 -1.087 0.676 1.00 98.38 197 LEU A O 1
ATOM 1576 N N . LYS A 1 198 ? 8.193 -0.075 0.728 1.00 98.12 198 LYS A N 1
ATOM 1577 C CA . LYS A 1 198 ? 8.189 0.322 2.142 1.00 98.12 198 LYS A CA 1
ATOM 1578 C C . LYS A 1 198 ? 7.431 -0.709 2.964 1.00 98.12 198 LYS A C 1
ATOM 1580 O O . LYS A 1 198 ? 6.232 -0.564 3.210 1.00 98.12 198 LYS A O 1
ATOM 1585 N N . ILE A 1 199 ? 8.146 -1.746 3.374 1.00 98.12 199 ILE A N 1
ATOM 1586 C CA . ILE A 1 199 ? 7.628 -2.875 4.143 1.00 98.12 199 ILE A CA 1
ATOM 1587 C C . IL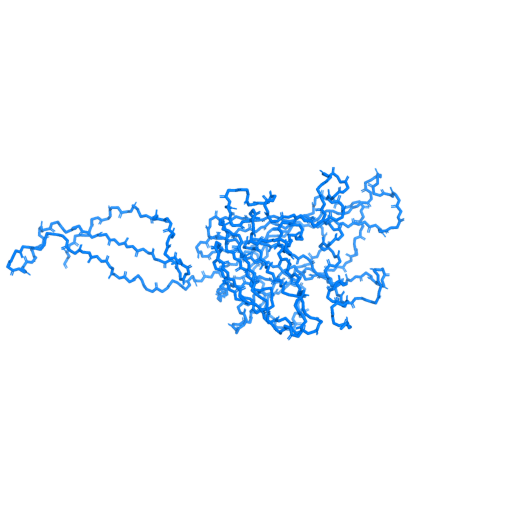E A 1 199 ? 7.644 -2.490 5.621 1.00 98.12 199 ILE A C 1
ATOM 1589 O O . ILE A 1 199 ? 8.700 -2.242 6.206 1.00 98.12 199 ILE A O 1
ATOM 1593 N N . ARG A 1 200 ? 6.455 -2.384 6.210 1.00 96.56 200 ARG A N 1
ATOM 1594 C CA . ARG A 1 200 ? 6.250 -1.974 7.604 1.00 96.56 200 ARG A CA 1
ATOM 1595 C C . ARG A 1 200 ? 6.208 -3.182 8.530 1.00 96.56 200 ARG A C 1
ATOM 1597 O O . ARG A 1 200 ? 5.987 -4.298 8.076 1.00 96.56 200 ARG A O 1
ATOM 1604 N N . ASP A 1 201 ? 6.362 -2.933 9.829 1.00 94.06 201 ASP A N 1
ATOM 1605 C CA . ASP A 1 201 ? 6.288 -3.968 10.868 1.00 94.06 201 ASP A CA 1
ATOM 1606 C C . ASP A 1 201 ? 7.249 -5.144 10.605 1.00 94.06 201 ASP A C 1
ATOM 1608 O O . ASP A 1 201 ? 6.937 -6.320 10.809 1.00 94.06 201 ASP A O 1
ATOM 1612 N N . MET A 1 202 ? 8.439 -4.810 10.106 1.00 92.25 202 MET A N 1
ATOM 1613 C CA . MET A 1 202 ? 9.454 -5.788 9.744 1.00 92.25 202 MET A CA 1
ATOM 1614 C C . MET A 1 202 ? 10.481 -5.921 10.867 1.00 92.25 202 MET A C 1
ATOM 1616 O O . MET A 1 202 ? 10.878 -4.921 11.463 1.00 92.25 202 MET A O 1
ATOM 1620 N N . ASP A 1 203 ? 10.903 -7.149 11.171 1.00 90.12 203 ASP A N 1
ATOM 1621 C CA . ASP A 1 203 ? 12.080 -7.369 12.015 1.00 90.12 203 ASP A CA 1
ATOM 1622 C C . ASP A 1 203 ? 13.358 -6.989 11.249 1.00 90.12 203 ASP A C 1
ATOM 1624 O O . ASP A 1 203 ? 13.355 -6.874 10.022 1.00 90.12 203 ASP A O 1
ATOM 1628 N N . SER A 1 204 ? 14.470 -6.794 11.966 1.00 92.12 204 SER A N 1
ATOM 1629 C CA . SER A 1 204 ? 15.729 -6.404 11.325 1.00 92.12 204 SER A CA 1
ATOM 1630 C C . SER A 1 204 ? 16.131 -7.427 10.253 1.00 92.12 204 SER A C 1
ATOM 1632 O O . SER A 1 204 ? 16.283 -8.611 10.576 1.00 92.12 204 SER A O 1
ATOM 1634 N N . PRO A 1 205 ? 16.347 -6.998 8.997 1.00 95.94 205 PRO A N 1
ATOM 1635 C CA . PRO A 1 205 ? 16.718 -7.911 7.929 1.00 95.94 205 PRO A CA 1
ATOM 1636 C C . PRO A 1 205 ? 18.137 -8.438 8.160 1.00 95.94 205 PRO A C 1
ATOM 1638 O O . PRO A 1 205 ? 19.052 -7.681 8.488 1.00 95.94 205 PRO A O 1
ATOM 1641 N N . THR A 1 206 ? 18.330 -9.740 7.967 1.00 96.25 206 THR A N 1
ATOM 1642 C CA . THR A 1 206 ? 19.655 -10.375 7.912 1.00 96.25 206 THR A CA 1
ATOM 1643 C C . THR A 1 206 ? 20.179 -10.445 6.485 1.00 96.25 206 THR A C 1
ATOM 1645 O O . THR A 1 206 ? 21.387 -10.381 6.267 1.00 96.25 206 THR A O 1
ATOM 1648 N N . THR A 1 207 ? 19.277 -10.562 5.510 1.00 97.06 207 THR A N 1
ATOM 1649 C CA . THR A 1 207 ? 19.597 -10.599 4.082 1.00 97.06 207 THR A CA 1
ATOM 1650 C C . THR A 1 207 ? 18.511 -9.881 3.294 1.00 97.06 207 THR A C 1
ATOM 1652 O O . THR A 1 207 ? 17.334 -9.967 3.637 1.00 97.06 207 THR A O 1
ATOM 1655 N N . VAL A 1 208 ? 18.909 -9.182 2.233 1.00 98.31 208 VAL A N 1
ATOM 1656 C CA . VAL A 1 208 ? 17.993 -8.619 1.239 1.00 98.31 208 VAL A CA 1
ATOM 1657 C C . VAL A 1 208 ? 18.571 -8.918 -0.136 1.00 98.31 208 VAL A C 1
ATOM 1659 O O . VAL A 1 208 ? 19.716 -8.557 -0.426 1.00 98.31 208 VAL A O 1
ATOM 1662 N N . THR A 1 209 ? 17.797 -9.596 -0.976 1.00 98.38 209 THR A N 1
ATOM 1663 C CA . THR A 1 209 ? 18.177 -9.920 -2.352 1.00 98.38 209 THR A CA 1
ATOM 1664 C C . THR A 1 209 ? 17.121 -9.429 -3.331 1.00 98.38 209 THR A C 1
ATOM 1666 O O . THR A 1 209 ? 15.937 -9.361 -3.001 1.00 98.38 209 THR A O 1
ATOM 1669 N N . ILE A 1 210 ? 17.553 -9.095 -4.545 1.00 97.75 210 ILE A N 1
ATOM 1670 C CA . ILE A 1 210 ? 16.683 -8.902 -5.707 1.00 97.75 210 ILE A CA 1
ATOM 1671 C C . ILE A 1 210 ? 17.103 -9.949 -6.734 1.00 97.75 210 ILE A C 1
ATOM 1673 O O . ILE A 1 210 ? 18.266 -9.975 -7.136 1.00 97.75 210 ILE A O 1
ATOM 1677 N N . ASN A 1 211 ? 16.179 -10.823 -7.138 1.00 96.06 211 ASN A N 1
ATOM 1678 C CA . ASN A 1 211 ? 16.447 -11.938 -8.055 1.00 96.06 211 ASN A CA 1
ATOM 1679 C C . ASN A 1 211 ? 17.671 -12.759 -7.603 1.00 96.06 211 ASN A C 1
ATOM 1681 O O . ASN A 1 211 ? 18.630 -12.939 -8.353 1.00 96.06 211 ASN A O 1
ATOM 1685 N N . ASP A 1 212 ? 17.675 -13.148 -6.323 1.00 95.56 212 ASP A N 1
ATOM 1686 C CA . ASP A 1 212 ? 18.749 -13.891 -5.639 1.00 95.56 212 ASP A CA 1
ATOM 1687 C C . ASP A 1 212 ? 20.117 -13.189 -5.564 1.00 95.56 212 ASP A C 1
ATOM 1689 O O . ASP A 1 212 ? 21.069 -13.729 -4.999 1.00 95.56 212 ASP A O 1
ATOM 1693 N N . THR A 1 213 ? 20.223 -11.953 -6.054 1.00 97.25 213 THR A N 1
ATOM 1694 C CA . THR A 1 213 ? 21.439 -11.142 -5.960 1.00 97.25 213 THR A CA 1
ATOM 1695 C C . THR A 1 213 ? 21.369 -10.247 -4.722 1.00 97.25 213 THR A C 1
ATOM 1697 O O . THR A 1 213 ? 20.431 -9.453 -4.606 1.00 97.25 213 THR A O 1
ATOM 1700 N N . PRO A 1 214 ? 22.327 -10.339 -3.780 1.00 97.75 214 PRO A N 1
ATOM 1701 C CA . PRO A 1 214 ? 22.377 -9.450 -2.625 1.00 97.75 214 PRO A CA 1
ATOM 1702 C C . PRO A 1 214 ? 22.478 -7.985 -3.040 1.00 97.75 214 PRO A C 1
ATOM 1704 O O . PRO A 1 214 ? 23.296 -7.630 -3.891 1.00 97.75 214 PRO A O 1
ATOM 1707 N N . VAL A 1 215 ? 21.675 -7.133 -2.406 1.00 97.75 215 VAL A N 1
ATOM 1708 C CA . VAL A 1 215 ? 21.715 -5.682 -2.619 1.00 97.75 215 VAL A CA 1
ATOM 1709 C C . VAL A 1 215 ? 22.398 -4.974 -1.449 1.00 97.75 215 VAL A C 1
ATOM 1711 O O . VAL A 1 215 ? 22.302 -5.436 -0.312 1.00 97.75 215 VAL A O 1
ATOM 1714 N N . PRO A 1 216 ? 23.111 -3.863 -1.695 1.00 97.69 216 PRO A N 1
ATOM 1715 C CA . PRO A 1 216 ? 23.814 -3.142 -0.643 1.00 97.69 216 PRO A CA 1
ATOM 1716 C C . PRO A 1 216 ? 22.852 -2.389 0.282 1.00 97.69 216 PRO A C 1
ATOM 1718 O O . PRO A 1 216 ? 21.811 -1.886 -0.152 1.00 97.69 216 PRO A O 1
ATOM 1721 N N . TYR A 1 217 ? 23.252 -2.260 1.548 1.00 97.69 217 TYR A N 1
ATOM 1722 C CA . TYR A 1 217 ? 22.653 -1.303 2.474 1.00 97.69 217 TYR A CA 1
ATOM 1723 C C . TYR A 1 217 ? 23.085 0.120 2.094 1.00 97.69 217 TYR A C 1
ATOM 1725 O O . TYR A 1 217 ? 24.285 0.388 1.999 1.00 97.69 217 TYR A O 1
ATOM 1733 N N . ASP A 1 218 ? 22.130 1.025 1.886 1.00 97.50 218 ASP A N 1
ATOM 1734 C CA . ASP A 1 218 ? 22.373 2.429 1.542 1.00 97.50 218 ASP A CA 1
ATOM 1735 C C . ASP A 1 218 ? 21.205 3.315 2.008 1.00 97.50 218 ASP A C 1
ATOM 1737 O O . ASP A 1 218 ? 20.161 3.387 1.362 1.00 97.50 218 ASP A O 1
ATOM 1741 N N . GLU A 1 219 ? 21.391 4.041 3.114 1.00 94.31 219 GLU A N 1
ATOM 1742 C CA . GLU A 1 219 ? 20.387 4.980 3.645 1.00 94.31 219 GLU A CA 1
ATOM 1743 C C . GLU A 1 219 ? 20.071 6.132 2.683 1.00 94.31 219 GLU A C 1
ATOM 1745 O O . GLU A 1 219 ? 18.948 6.643 2.663 1.00 94.31 219 GLU A O 1
ATOM 1750 N N . SER A 1 220 ? 21.044 6.537 1.861 1.00 94.69 220 SER A N 1
ATOM 1751 C CA . SER A 1 220 ? 20.873 7.629 0.899 1.00 94.69 220 SER A CA 1
ATOM 1752 C C . SER A 1 220 ? 20.118 7.204 -0.359 1.00 94.69 220 SER A C 1
ATOM 1754 O O . SER A 1 220 ? 19.675 8.063 -1.122 1.00 94.69 220 SER A O 1
ATOM 1756 N N . HIS A 1 221 ? 19.960 5.893 -0.567 1.00 94.94 221 HIS A N 1
ATOM 1757 C CA . HIS A 1 221 ? 19.376 5.297 -1.764 1.00 94.94 221 HIS A CA 1
ATOM 1758 C C . HIS A 1 221 ? 20.014 5.794 -3.078 1.00 94.94 221 HIS A C 1
ATOM 1760 O O . HIS A 1 221 ? 19.335 5.932 -4.104 1.00 94.94 221 HIS A O 1
ATOM 1766 N N . ALA A 1 222 ? 21.321 6.069 -3.063 1.00 94.00 222 ALA A N 1
ATOM 1767 C CA . ALA A 1 222 ? 22.082 6.519 -4.223 1.00 94.00 222 ALA A CA 1
ATOM 1768 C C . ALA A 1 222 ? 22.313 5.381 -5.227 1.00 94.00 222 ALA A C 1
ATOM 1770 O O . ALA A 1 222 ? 22.292 5.610 -6.440 1.00 94.00 222 ALA A O 1
ATOM 1771 N N . ALA A 1 223 ? 22.490 4.148 -4.747 1.00 93.94 223 ALA A N 1
ATOM 1772 C CA . ALA A 1 223 ? 22.588 2.979 -5.617 1.00 93.94 223 ALA A CA 1
ATOM 1773 C C . ALA A 1 223 ? 21.277 2.727 -6.394 1.00 93.94 223 ALA A C 1
ATOM 1775 O O . ALA A 1 223 ? 20.177 3.047 -5.934 1.00 93.94 223 ALA A O 1
ATOM 1776 N N . ASN A 1 224 ? 21.381 2.135 -7.593 1.00 93.81 224 ASN A N 1
ATOM 1777 C CA . ASN A 1 224 ? 20.212 1.824 -8.432 1.00 93.81 224 ASN A CA 1
ATOM 1778 C C . ASN A 1 224 ? 19.275 0.799 -7.768 1.00 93.81 224 ASN A C 1
ATOM 1780 O O . ASN A 1 224 ? 18.057 0.896 -7.887 1.00 93.81 224 ASN A O 1
ATOM 1784 N N . GLN A 1 225 ? 19.870 -0.150 -7.046 1.00 96.56 225 GLN A N 1
ATOM 1785 C CA . GLN A 1 225 ? 19.216 -1.162 -6.227 1.00 96.56 225 GLN A CA 1
ATOM 1786 C C . GLN A 1 225 ? 19.908 -1.177 -4.866 1.00 96.56 225 GLN A C 1
ATOM 1788 O O . GLN A 1 225 ? 21.133 -1.278 -4.796 1.00 96.56 225 GLN A O 1
ATOM 1793 N N . CYS A 1 226 ? 19.139 -1.026 -3.797 1.00 98.00 226 CYS A N 1
ATOM 1794 C CA . CYS A 1 226 ? 19.641 -0.988 -2.426 1.00 98.00 226 CYS A CA 1
ATOM 1795 C C . CYS A 1 226 ? 18.496 -1.169 -1.435 1.00 98.00 226 CYS A C 1
ATOM 1797 O O . CYS A 1 226 ? 17.321 -1.181 -1.817 1.00 98.00 226 CYS A O 1
ATOM 1799 N N . TYR A 1 227 ? 18.846 -1.285 -0.159 1.00 98.56 227 TYR A N 1
ATOM 1800 C CA . TYR A 1 227 ? 17.880 -1.240 0.925 1.00 98.56 227 TYR A CA 1
ATOM 1801 C C . TYR A 1 227 ? 18.352 -0.351 2.076 1.00 98.56 227 TYR A C 1
ATOM 1803 O O . TYR A 1 227 ? 19.548 -0.149 2.277 1.00 98.56 227 TYR A O 1
ATOM 1811 N N . SER A 1 228 ? 17.404 0.131 2.868 1.00 98.25 228 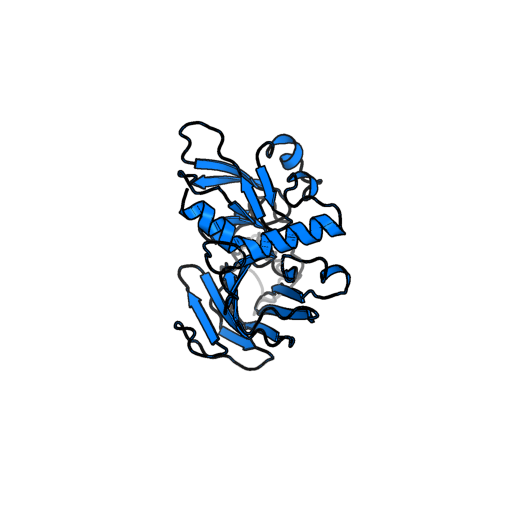SER A N 1
ATOM 1812 C CA . SER A 1 228 ? 17.650 0.777 4.155 1.00 98.25 228 SER A CA 1
ATOM 1813 C C . SER A 1 228 ? 16.658 0.254 5.187 1.00 98.25 228 SER A C 1
ATOM 1815 O O . SER A 1 228 ? 15.546 -0.148 4.841 1.00 98.25 228 SER A O 1
ATOM 1817 N N . TYR A 1 229 ? 17.014 0.298 6.465 1.00 97.75 229 TYR A N 1
ATOM 1818 C CA . TYR A 1 229 ? 16.137 -0.164 7.536 1.00 97.75 229 TYR A CA 1
ATOM 1819 C C . TYR A 1 229 ? 16.143 0.826 8.695 1.00 97.75 229 TYR A C 1
ATOM 1821 O O . TYR A 1 229 ? 17.195 1.129 9.251 1.00 97.75 229 TYR A O 1
ATOM 1829 N N . ASP A 1 230 ? 14.961 1.310 9.067 1.00 95.81 230 ASP A N 1
ATOM 1830 C CA . ASP A 1 230 ? 14.770 2.116 10.268 1.00 95.81 230 ASP A CA 1
ATOM 1831 C C . ASP A 1 230 ? 14.238 1.223 11.393 1.00 95.81 230 ASP A C 1
ATOM 1833 O O . ASP A 1 230 ? 13.070 0.829 11.401 1.00 95.81 230 ASP A O 1
ATOM 1837 N N . ALA A 1 231 ? 15.103 0.920 12.362 1.00 92.19 231 ALA A N 1
ATOM 1838 C CA . ALA A 1 231 ? 14.760 0.092 13.514 1.00 92.19 231 ALA A CA 1
ATOM 1839 C C . ALA A 1 231 ? 13.746 0.755 14.464 1.00 92.19 231 ALA A C 1
ATOM 1841 O O . ALA A 1 231 ? 13.022 0.045 15.161 1.00 92.19 231 ALA A O 1
ATOM 1842 N N . GLY A 1 232 ? 13.682 2.091 14.502 1.00 91.00 232 GLY A N 1
ATOM 1843 C CA . GLY A 1 232 ? 12.754 2.827 15.360 1.00 91.00 232 GLY A CA 1
ATOM 1844 C C . GLY A 1 232 ? 11.320 2.765 14.843 1.00 91.00 232 GLY A C 1
ATOM 1845 O O . GLY A 1 232 ? 10.393 2.568 15.625 1.00 91.00 232 GLY A O 1
ATOM 1846 N N . SER A 1 233 ? 11.139 2.885 13.525 1.00 91.00 233 SER A N 1
ATOM 1847 C CA . SER A 1 233 ? 9.823 2.756 12.882 1.00 91.00 233 SER A CA 1
ATOM 1848 C C . SER A 1 233 ? 9.502 1.342 12.381 1.00 91.00 233 SER A C 1
ATOM 1850 O O . SER A 1 233 ? 8.365 1.089 11.979 1.00 91.00 233 SER A O 1
ATOM 1852 N N . ARG A 1 234 ? 10.472 0.415 12.424 1.00 94.44 234 ARG A N 1
ATOM 1853 C CA . ARG A 1 234 ? 10.383 -0.954 11.877 1.00 94.44 234 ARG A CA 1
ATOM 1854 C C . ARG A 1 234 ? 9.991 -0.961 10.397 1.00 94.44 234 ARG A C 1
ATOM 1856 O O . ARG A 1 234 ? 9.140 -1.746 9.969 1.00 94.44 234 ARG A O 1
ATOM 1863 N N . ILE A 1 235 ? 10.581 -0.052 9.620 1.00 96.69 235 ILE A N 1
ATOM 1864 C CA . ILE A 1 235 ? 10.323 0.079 8.181 1.00 96.69 235 ILE A CA 1
ATOM 1865 C C . ILE A 1 235 ? 11.573 -0.316 7.404 1.00 96.69 235 ILE A C 1
ATOM 1867 O O . ILE A 1 235 ? 12.615 0.337 7.490 1.00 96.69 235 ILE A O 1
ATOM 1871 N N . LEU A 1 236 ? 11.436 -1.364 6.597 1.00 98.06 236 LEU A N 1
ATOM 1872 C CA . LEU A 1 236 ? 12.399 -1.741 5.574 1.00 98.06 236 LEU A CA 1
ATOM 1873 C C . LEU A 1 236 ? 12.002 -1.079 4.257 1.00 98.06 236 LEU A C 1
ATOM 1875 O O . LEU A 1 236 ? 10.876 -1.242 3.791 1.00 98.06 236 LEU A O 1
ATOM 1879 N N . THR A 1 237 ? 12.929 -0.345 3.652 1.00 98.50 237 THR A N 1
ATOM 1880 C CA . THR A 1 237 ? 12.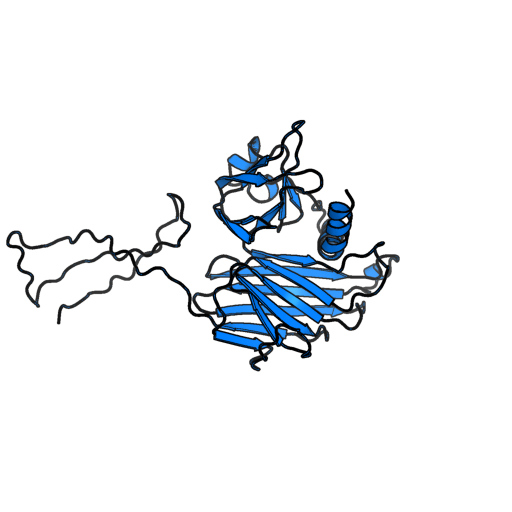756 0.214 2.310 1.00 98.50 237 THR A CA 1
ATOM 1881 C C . THR A 1 237 ? 13.679 -0.515 1.350 1.00 98.50 237 THR A C 1
ATOM 1883 O O . THR A 1 237 ? 14.879 -0.586 1.600 1.00 98.50 237 THR A O 1
ATOM 1886 N N . VAL A 1 238 ? 13.134 -1.057 0.261 1.00 98.50 238 VAL A N 1
ATOM 1887 C CA . VAL A 1 238 ? 13.917 -1.663 -0.826 1.00 98.50 238 VAL A CA 1
ATOM 1888 C C . VAL A 1 238 ? 13.657 -0.892 -2.112 1.00 98.50 238 VAL A C 1
ATOM 1890 O O . VAL A 1 238 ? 12.508 -0.761 -2.538 1.00 98.50 238 VAL A O 1
ATOM 1893 N N . LYS A 1 239 ? 14.719 -0.381 -2.733 1.00 97.88 239 LYS A N 1
ATOM 1894 C CA . LYS A 1 239 ? 14.658 0.332 -4.010 1.00 97.88 239 LYS A CA 1
ATOM 1895 C C . LYS A 1 239 ? 14.827 -0.651 -5.163 1.00 97.88 239 LYS A C 1
ATOM 1897 O O . LYS A 1 239 ? 15.857 -1.320 -5.265 1.00 97.88 239 LYS A O 1
ATOM 1902 N N . VAL A 1 240 ? 13.830 -0.703 -6.041 1.00 96.38 240 VAL A N 1
ATOM 1903 C CA . VAL A 1 240 ? 13.766 -1.608 -7.195 1.00 96.38 240 VAL A CA 1
ATOM 1904 C C . VAL A 1 240 ? 13.480 -0.791 -8.461 1.00 96.38 240 VAL A C 1
ATOM 1906 O O . VAL A 1 240 ? 12.553 0.016 -8.449 1.00 96.38 240 VAL A O 1
ATOM 1909 N N . PRO A 1 241 ? 14.239 -0.950 -9.558 1.00 94.38 241 PRO A N 1
ATOM 1910 C CA . PRO A 1 241 ? 13.958 -0.246 -10.807 1.00 94.38 241 PRO A CA 1
ATOM 1911 C C . PRO A 1 241 ? 12.718 -0.821 -11.519 1.00 94.38 241 PRO A C 1
ATOM 1913 O O . PRO A 1 241 ? 12.526 -2.038 -11.568 1.00 94.38 241 PRO A O 1
ATOM 1916 N N . ASP A 1 242 ? 11.887 0.052 -12.095 1.00 92.12 242 ASP A N 1
ATOM 1917 C CA . ASP A 1 242 ? 10.723 -0.321 -12.913 1.00 92.12 242 ASP A CA 1
ATOM 1918 C C . ASP A 1 242 ? 11.123 -0.487 -14.389 1.00 92.12 242 ASP A C 1
ATOM 1920 O O . ASP A 1 242 ? 10.891 0.367 -15.249 1.00 92.12 242 ASP A O 1
ATOM 1924 N N . GLU A 1 243 ? 11.782 -1.602 -14.693 1.00 86.38 243 GLU A N 1
ATOM 1925 C CA . GLU A 1 243 ? 12.242 -1.911 -16.054 1.00 86.38 243 GLU A CA 1
ATOM 1926 C C . GLU A 1 243 ? 11.193 -2.688 -16.871 1.00 86.38 243 GLU A C 1
ATOM 1928 O O . GLU A 1 243 ? 11.400 -2.970 -18.053 1.00 86.38 243 GLU A O 1
ATOM 1933 N N . GLY A 1 244 ? 10.027 -2.990 -16.286 1.00 82.38 244 GLY A N 1
ATOM 1934 C CA . GLY A 1 244 ? 9.013 -3.883 -16.865 1.00 82.38 244 GLY A CA 1
ATOM 1935 C C . GLY A 1 244 ? 9.445 -5.351 -16.929 1.00 82.38 244 GLY A C 1
ATOM 1936 O O . GLY A 1 244 ? 8.858 -6.133 -17.673 1.00 82.38 244 GLY A O 1
ATOM 1937 N N . VAL A 1 245 ? 10.476 -5.715 -16.165 1.00 86.88 245 VAL A N 1
ATOM 1938 C CA . VAL A 1 245 ? 10.913 -7.094 -15.924 1.00 86.88 245 VAL A CA 1
ATOM 1939 C C . VAL A 1 245 ? 10.442 -7.504 -14.533 1.00 86.88 245 VAL A C 1
ATOM 1941 O O . VAL A 1 245 ? 10.334 -6.665 -13.637 1.00 86.88 245 VAL A O 1
ATOM 1944 N N . GLN A 1 246 ? 10.151 -8.792 -14.347 1.00 93.81 246 GLN A N 1
ATOM 1945 C CA . GLN A 1 246 ? 9.815 -9.308 -13.028 1.00 93.81 246 GLN A CA 1
ATOM 1946 C C . GLN A 1 246 ? 11.005 -9.152 -12.073 1.00 93.81 246 GLN A C 1
ATOM 1948 O O . GLN A 1 246 ? 12.121 -9.557 -12.394 1.00 93.81 246 GLN A O 1
ATOM 1953 N N . ASN A 1 247 ? 10.744 -8.609 -10.888 1.00 95.81 247 ASN A N 1
ATOM 1954 C CA . ASN A 1 247 ? 11.704 -8.551 -9.794 1.00 95.81 247 ASN A CA 1
ATOM 1955 C C . ASN A 1 247 ? 11.127 -9.268 -8.577 1.00 95.81 247 ASN A C 1
ATOM 1957 O O . ASN A 1 247 ? 10.033 -8.935 -8.125 1.00 95.81 247 ASN A O 1
ATOM 1961 N N . THR A 1 248 ? 11.874 -10.213 -8.018 1.00 97.75 248 THR A N 1
ATOM 1962 C CA . THR A 1 248 ? 11.534 -10.865 -6.752 1.00 97.75 248 THR A CA 1
ATOM 1963 C C . THR A 1 248 ? 12.504 -10.397 -5.680 1.00 97.75 248 THR A C 1
ATOM 1965 O O . THR A 1 248 ? 13.700 -10.683 -5.732 1.00 97.75 248 THR A O 1
ATOM 1968 N N . VAL A 1 249 ? 11.979 -9.663 -4.706 1.00 98.25 249 VAL A N 1
ATOM 1969 C CA . VAL A 1 249 ? 12.696 -9.238 -3.508 1.00 98.25 249 VAL A CA 1
ATOM 1970 C C . VAL A 1 249 ? 12.493 -10.289 -2.428 1.00 98.25 249 VAL A C 1
ATOM 1972 O O . VAL A 1 249 ? 11.350 -10.568 -2.071 1.00 98.25 249 VAL A O 1
ATOM 1975 N N . SER A 1 250 ? 13.578 -10.849 -1.898 1.00 98.25 250 SER A N 1
ATOM 1976 C CA . SER A 1 250 ? 13.534 -11.783 -0.766 1.00 98.25 250 SER A CA 1
ATOM 1977 C C . SER A 1 250 ? 14.275 -11.199 0.426 1.00 98.25 250 SER A C 1
ATOM 1979 O O . SER A 1 250 ? 15.391 -10.693 0.289 1.00 98.25 250 SER A O 1
ATOM 1981 N N . ILE A 1 251 ? 13.641 -11.252 1.594 1.00 98.19 251 ILE A N 1
ATOM 1982 C CA . ILE A 1 251 ? 14.148 -10.657 2.826 1.00 98.19 251 ILE A CA 1
ATOM 1983 C C . ILE A 1 251 ? 14.182 -11.714 3.917 1.00 98.19 251 ILE A C 1
ATOM 1985 O O . ILE A 1 251 ? 13.149 -12.044 4.502 1.00 98.19 251 ILE A O 1
ATOM 1989 N N . GLY A 1 252 ? 15.383 -12.193 4.227 1.00 96.19 252 GLY A N 1
ATOM 1990 C CA . GLY A 1 252 ? 15.607 -13.039 5.389 1.00 96.19 252 GLY A CA 1
ATOM 1991 C C . GLY A 1 252 ? 15.677 -12.202 6.662 1.00 96.19 252 GLY A C 1
ATOM 1992 O O . GLY A 1 252 ? 16.268 -11.121 6.675 1.00 96.19 252 GLY A O 1
ATOM 1993 N N . TYR A 1 253 ? 15.099 -12.712 7.742 1.00 92.31 253 TYR A N 1
ATOM 1994 C CA . TYR A 1 253 ? 15.182 -12.122 9.076 1.00 92.31 253 TYR A CA 1
ATOM 1995 C C . TYR A 1 253 ? 15.126 -13.220 10.137 1.00 92.31 253 TYR A C 1
ATOM 1997 O O . TYR A 1 253 ? 14.705 -14.348 9.876 1.00 92.31 253 TYR A O 1
ATOM 2005 N N . ILE A 1 254 ? 15.572 -12.890 11.346 1.00 84.25 254 ILE A N 1
ATOM 2006 C CA . ILE A 1 254 ? 15.398 -13.764 12.505 1.00 84.25 254 ILE A CA 1
ATOM 2007 C C . ILE A 1 254 ? 14.138 -13.279 13.222 1.00 84.25 254 ILE A C 1
ATOM 2009 O O . ILE A 1 254 ? 14.143 -12.144 13.706 1.00 84.25 254 ILE A O 1
ATOM 2013 N N . PRO A 1 255 ? 13.059 -14.080 13.267 1.00 75.06 255 PRO A N 1
ATOM 2014 C CA . PRO A 1 255 ? 11.843 -13.674 13.953 1.00 75.06 255 PRO A CA 1
ATOM 2015 C C . PRO A 1 255 ? 12.126 -13.453 15.438 1.00 75.06 255 PRO A C 1
ATOM 2017 O O . PRO A 1 255 ? 12.701 -14.309 16.118 1.00 75.06 255 PRO A O 1
ATOM 2020 N N . ASN A 1 256 ? 11.690 -12.306 15.953 1.00 65.25 256 ASN A N 1
ATOM 2021 C CA . ASN A 1 256 ? 11.734 -12.019 17.383 1.00 65.25 256 ASN A CA 1
ATOM 2022 C C . ASN A 1 256 ? 10.562 -12.714 18.088 1.00 65.25 256 ASN A C 1
ATOM 2024 O O . ASN A 1 256 ? 9.611 -12.066 18.524 1.00 65.25 256 ASN A O 1
ATOM 2028 N N . TYR A 1 257 ? 10.610 -14.040 18.212 1.00 56.44 257 TYR A N 1
ATOM 2029 C CA . TYR A 1 257 ? 9.717 -14.722 19.144 1.00 56.44 257 TYR A CA 1
ATOM 2030 C C . TYR A 1 257 ? 10.175 -14.394 20.571 1.00 56.44 257 TYR A C 1
ATOM 2032 O O . TYR A 1 257 ? 11.323 -14.650 20.941 1.00 56.44 257 TYR A O 1
ATOM 2040 N N . THR A 1 258 ? 9.292 -13.842 21.408 1.00 43.28 258 THR A N 1
ATOM 2041 C CA . THR A 1 258 ? 9.498 -13.926 22.859 1.00 43.28 258 THR A CA 1
ATOM 2042 C C . THR A 1 258 ? 9.642 -15.397 23.225 1.00 43.28 258 THR A C 1
ATOM 2044 O O . THR A 1 258 ? 8.853 -16.218 22.756 1.00 43.28 258 THR A O 1
ATOM 2047 N N . ALA A 1 259 ? 10.659 -15.717 24.032 1.00 38.38 259 ALA A N 1
ATOM 2048 C CA . ALA A 1 259 ? 10.882 -17.056 24.560 1.00 38.38 259 ALA A CA 1
ATOM 2049 C C . ALA A 1 259 ? 9.548 -17.693 24.966 1.00 38.38 259 ALA A C 1
ATOM 2051 O O . ALA A 1 259 ? 8.748 -17.044 25.643 1.00 38.38 259 ALA A O 1
ATOM 2052 N N . LEU A 1 260 ? 9.323 -18.936 24.526 1.00 39.66 260 LEU A N 1
ATOM 2053 C CA . LE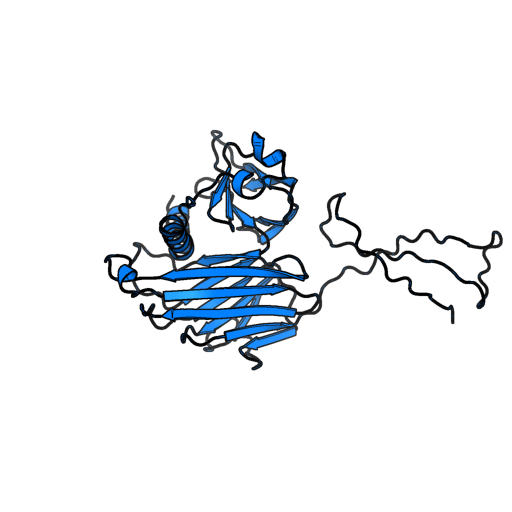U A 1 260 ? 8.185 -19.755 24.933 1.00 39.66 260 LEU A CA 1
ATOM 2054 C C . LEU A 1 260 ? 7.965 -19.570 26.438 1.00 39.66 260 LEU A C 1
ATOM 2056 O O . LEU A 1 260 ? 8.815 -19.956 27.243 1.00 39.66 260 LEU A O 1
ATOM 2060 N N . GLN A 1 261 ? 6.856 -18.941 26.830 1.00 38.16 261 GLN A N 1
ATOM 2061 C CA . GLN A 1 261 ? 6.451 -18.999 28.223 1.00 38.16 261 GLN A CA 1
ATOM 2062 C C . GLN A 1 261 ? 5.925 -20.405 28.455 1.00 38.16 261 GLN A C 1
ATOM 2064 O O . GLN A 1 261 ? 4.906 -20.812 27.904 1.00 38.16 261 GLN A O 1
ATOM 2069 N N . TRP A 1 262 ? 6.678 -21.158 29.245 1.00 40.94 262 TRP A N 1
ATOM 2070 C CA . TRP A 1 262 ? 6.295 -22.485 29.674 1.00 40.94 262 TRP A CA 1
ATOM 2071 C C . TRP A 1 262 ? 5.048 -22.363 30.560 1.00 40.94 262 TRP A C 1
ATOM 2073 O O . TRP A 1 262 ? 5.132 -21.927 31.706 1.00 40.94 262 TRP A O 1
ATOM 2083 N N . VAL A 1 263 ? 3.883 -22.706 30.015 1.00 43.03 263 VAL A N 1
ATOM 2084 C CA . VAL A 1 263 ? 2.625 -22.830 30.764 1.00 43.03 263 VAL A CA 1
ATOM 2085 C C . VAL A 1 263 ? 2.163 -24.277 30.636 1.00 43.03 263 VAL A C 1
ATOM 2087 O O . VAL A 1 263 ? 1.168 -24.578 29.987 1.00 43.03 263 VAL A O 1
ATOM 2090 N N . GLY A 1 264 ? 2.951 -25.196 31.190 1.00 42.16 264 GLY A N 1
ATOM 2091 C CA . GLY A 1 264 ? 2.562 -26.595 31.305 1.00 42.16 264 GLY A CA 1
ATOM 2092 C C . GLY A 1 264 ? 1.982 -26.865 32.690 1.00 42.16 264 GLY A C 1
ATOM 2093 O O . GLY A 1 264 ? 2.608 -26.561 33.704 1.00 42.16 264 GLY A O 1
ATOM 2094 N N . ASN A 1 265 ? 0.810 -27.492 32.758 1.00 45.16 265 ASN A N 1
ATOM 2095 C CA . ASN A 1 265 ? 0.532 -28.354 33.900 1.00 45.16 265 ASN A CA 1
ATOM 2096 C C . ASN A 1 265 ? 1.399 -29.603 33.710 1.00 45.16 265 ASN A C 1
ATOM 2098 O O . ASN A 1 265 ? 1.270 -30.290 32.701 1.00 45.16 265 ASN A O 1
ATOM 2102 N N . VAL A 1 266 ? 2.304 -29.890 34.647 1.00 46.66 266 VAL A N 1
ATOM 2103 C CA . VAL A 1 266 ? 2.980 -31.193 34.667 1.00 46.66 266 VAL A CA 1
ATOM 2104 C C . VAL A 1 266 ? 1.959 -32.212 35.171 1.00 46.66 266 VAL A C 1
ATOM 2106 O O . VAL A 1 266 ? 1.719 -32.307 36.375 1.00 46.66 266 VAL A O 1
ATOM 2109 N N . GLU A 1 267 ? 1.325 -32.960 34.275 1.00 51.47 267 GLU A N 1
ATOM 2110 C CA . GLU A 1 267 ? 0.521 -34.115 34.675 1.00 51.47 267 GLU A CA 1
ATOM 2111 C C . GLU A 1 267 ? 1.423 -35.347 34.874 1.00 51.47 267 GLU A C 1
ATOM 2113 O O . GLU A 1 267 ? 2.374 -35.568 34.125 1.00 51.47 267 GLU A O 1
ATOM 2118 N N . ASN A 1 268 ? 1.115 -36.156 35.898 1.00 48.62 268 ASN A N 1
ATOM 2119 C CA . ASN A 1 268 ? 1.876 -37.333 36.358 1.00 48.62 268 ASN A CA 1
ATOM 2120 C C . ASN A 1 268 ? 3.227 -37.068 37.058 1.00 48.62 268 ASN A C 1
ATOM 2122 O O . ASN A 1 268 ? 4.191 -37.796 36.828 1.00 48.62 268 ASN A O 1
ATOM 2126 N N . ILE A 1 269 ? 3.298 -36.114 37.996 1.00 50.31 269 ILE A N 1
ATOM 2127 C CA . ILE A 1 269 ? 4.367 -36.151 39.014 1.00 50.31 269 ILE A CA 1
ATOM 2128 C C . ILE A 1 269 ? 3.982 -37.198 40.076 1.00 50.31 269 ILE A C 1
ATOM 2130 O O . ILE A 1 269 ? 2.913 -37.072 40.682 1.00 50.31 269 ILE A O 1
ATOM 2134 N N . PRO A 1 270 ? 4.812 -38.224 40.344 1.00 49.31 270 PRO A N 1
ATOM 2135 C CA . PRO A 1 270 ? 4.587 -39.130 41.465 1.00 49.31 270 PRO A CA 1
ATOM 2136 C C . PRO A 1 270 ? 4.454 -38.328 42.767 1.00 49.31 270 PRO A C 1
ATOM 2138 O O . PRO A 1 270 ? 5.201 -37.379 42.986 1.00 49.31 270 PRO A O 1
ATOM 2141 N N . ALA A 1 271 ? 3.542 -38.703 43.669 1.00 48.53 271 ALA A N 1
ATOM 2142 C CA . ALA A 1 271 ? 3.251 -37.931 44.890 1.00 48.53 271 ALA A CA 1
ATOM 2143 C C . ALA A 1 271 ? 4.470 -37.686 45.816 1.00 48.53 271 ALA A C 1
ATOM 2145 O O . ALA A 1 271 ? 4.392 -36.888 46.746 1.00 48.53 271 ALA A O 1
ATOM 2146 N N . ASN A 1 272 ? 5.592 -38.370 45.571 1.00 51.94 272 ASN A N 1
ATOM 2147 C CA . ASN A 1 272 ? 6.862 -38.213 46.277 1.00 51.94 272 ASN A CA 1
ATOM 2148 C C . ASN A 1 272 ? 7.854 -37.237 45.600 1.00 51.94 272 ASN A C 1
ATOM 2150 O O . ASN A 1 272 ? 8.944 -37.050 46.133 1.00 51.94 272 ASN A O 1
ATOM 2154 N N . GLY A 1 273 ? 7.509 -36.630 44.459 1.00 48.34 273 GLY A N 1
ATOM 2155 C CA . GLY A 1 273 ? 8.316 -35.618 43.765 1.00 48.34 273 GLY A CA 1
ATOM 2156 C C . GLY A 1 273 ? 9.554 -36.131 43.018 1.00 48.34 273 GLY A C 1
ATOM 2157 O O . GLY A 1 273 ? 10.297 -35.315 42.480 1.00 48.34 273 GLY A O 1
ATOM 2158 N N . ASN A 1 274 ? 9.790 -37.447 42.959 1.00 45.56 274 ASN A N 1
ATOM 2159 C CA . ASN A 1 274 ? 10.957 -38.022 42.282 1.00 45.56 274 ASN A CA 1
ATOM 2160 C C . ASN A 1 274 ? 10.594 -38.513 40.875 1.00 45.56 274 ASN A C 1
ATOM 2162 O O . ASN A 1 274 ? 9.767 -39.412 40.736 1.00 45.56 274 ASN A O 1
ATOM 2166 N N . ILE A 1 275 ? 11.250 -37.954 39.855 1.00 51.06 275 ILE A N 1
ATOM 2167 C CA . ILE A 1 275 ? 11.145 -38.368 38.448 1.00 51.06 275 ILE A CA 1
ATOM 2168 C C . ILE A 1 275 ? 12.312 -39.315 38.138 1.00 51.06 275 ILE A C 1
ATOM 2170 O O . ILE A 1 275 ? 13.472 -38.946 38.329 1.00 51.06 275 ILE A O 1
ATOM 2174 N N . ASN A 1 276 ? 12.023 -40.529 37.670 1.00 49.62 276 ASN A N 1
ATOM 2175 C CA . ASN A 1 276 ? 13.030 -41.487 37.213 1.00 49.62 276 ASN A CA 1
ATOM 2176 C C . ASN A 1 276 ? 13.295 -41.342 35.702 1.00 49.62 276 ASN A C 1
ATOM 2178 O O . ASN A 1 276 ? 12.393 -40.966 34.955 1.00 49.62 276 ASN A O 1
ATOM 2182 N N . PRO A 1 277 ? 14.479 -41.748 35.204 1.00 46.31 277 PRO A N 1
ATOM 2183 C CA . PRO A 1 277 ? 14.808 -41.702 33.772 1.00 46.31 277 PRO A CA 1
ATOM 2184 C C . PRO A 1 277 ? 13.895 -42.547 32.866 1.00 46.31 277 PRO A C 1
ATOM 2186 O O . PRO A 1 277 ? 13.917 -42.394 31.649 1.00 46.31 277 PRO A O 1
ATOM 2189 N N . THR A 1 278 ? 13.111 -43.467 33.437 1.00 50.69 278 THR A N 1
ATOM 2190 C CA . THR A 1 278 ? 12.148 -44.305 32.703 1.00 50.69 278 THR A CA 1
ATOM 2191 C C . THR A 1 278 ? 10.727 -43.741 32.693 1.00 50.69 278 THR A C 1
ATOM 2193 O O . THR A 1 278 ? 9.848 -44.341 32.072 1.00 50.69 278 THR A O 1
ATOM 2196 N N . ASP A 1 279 ? 10.478 -42.621 33.374 1.00 45.69 279 ASP A N 1
ATOM 2197 C CA . ASP A 1 279 ? 9.145 -42.033 33.471 1.00 45.69 279 ASP A CA 1
ATOM 2198 C C . ASP A 1 279 ? 8.799 -41.259 32.189 1.00 45.69 279 ASP A C 1
ATOM 2200 O O . ASP A 1 279 ? 9.608 -40.514 31.639 1.00 45.69 279 ASP A O 1
ATOM 2204 N N . SER A 1 280 ? 7.578 -41.457 31.686 1.00 44.16 280 SER A N 1
ATOM 2205 C CA . SER A 1 280 ? 7.054 -40.732 30.522 1.00 44.16 280 SER A CA 1
ATOM 2206 C C . SER A 1 280 ? 6.229 -39.540 31.001 1.00 44.16 280 SER A C 1
ATOM 2208 O O . SER A 1 280 ? 5.104 -39.723 31.463 1.00 44.16 280 SER A O 1
ATOM 2210 N N . ILE A 1 281 ? 6.788 -38.335 30.895 1.00 49.69 281 ILE A N 1
ATOM 2211 C CA . ILE A 1 281 ? 6.102 -37.086 31.245 1.00 49.69 281 ILE A CA 1
ATOM 2212 C C . ILE A 1 281 ? 5.469 -36.505 29.983 1.00 49.69 281 ILE A C 1
ATOM 2214 O O . ILE A 1 281 ? 6.115 -36.416 28.938 1.00 49.69 281 ILE A O 1
ATOM 2218 N N . TRP A 1 282 ? 4.202 -36.112 30.090 1.00 42.53 282 TRP A N 1
ATOM 2219 C CA . TRP A 1 282 ? 3.496 -35.387 29.039 1.00 42.53 282 TRP A CA 1
ATOM 2220 C C . TRP A 1 282 ? 3.605 -33.895 29.325 1.00 42.53 282 TRP A C 1
ATOM 2222 O O . TRP A 1 282 ? 3.354 -33.459 30.449 1.00 42.53 282 TRP A O 1
ATOM 2232 N N . VAL A 1 283 ? 4.022 -33.126 28.324 1.00 43.62 283 VAL A N 1
ATOM 2233 C CA . VAL A 1 283 ? 4.137 -31.673 28.430 1.00 43.62 283 VAL A CA 1
ATOM 2234 C C . VAL A 1 283 ? 3.422 -31.057 27.245 1.00 43.62 283 VAL A C 1
ATOM 2236 O O . VAL A 1 283 ? 3.821 -31.274 26.103 1.00 43.62 283 VAL A O 1
ATOM 2239 N N . ASP A 1 284 ? 2.406 -30.252 27.527 1.00 42.59 284 ASP A N 1
ATOM 2240 C CA . ASP A 1 284 ? 1.814 -29.384 26.521 1.00 42.59 284 ASP A CA 1
ATOM 2241 C C . ASP A 1 284 ? 2.651 -28.102 26.437 1.00 42.59 284 ASP A C 1
ATOM 2243 O O . ASP A 1 284 ? 2.746 -27.337 27.399 1.00 42.59 284 ASP A O 1
ATOM 2247 N N . ALA A 1 285 ? 3.293 -27.870 25.293 1.00 40.66 285 ALA A N 1
ATOM 2248 C CA . ALA A 1 285 ? 3.962 -26.608 24.998 1.00 40.66 285 ALA A CA 1
ATOM 2249 C C . ALA A 1 285 ? 3.044 -25.738 24.130 1.00 40.66 285 ALA A C 1
ATOM 2251 O O . ALA A 1 285 ? 2.660 -26.138 23.032 1.00 40.66 285 ALA A O 1
ATOM 2252 N N . TYR A 1 286 ? 2.719 -24.536 24.608 1.00 44.56 286 TYR A N 1
ATOM 2253 C CA . TYR A 1 286 ? 1.942 -23.546 23.861 1.00 44.56 286 TYR A CA 1
ATOM 2254 C C . TYR A 1 286 ? 2.852 -22.396 23.414 1.00 44.56 286 TYR A C 1
ATOM 2256 O O . TYR A 1 286 ? 3.661 -21.892 24.195 1.00 44.56 286 TYR A O 1
ATOM 2264 N N . SER A 1 287 ? 2.710 -21.959 22.164 1.00 39.78 287 SER A N 1
ATOM 2265 C CA . SER A 1 287 ? 3.288 -20.710 21.666 1.00 39.78 287 SER A CA 1
ATOM 2266 C C . SER A 1 287 ? 2.189 -19.649 21.554 1.00 39.78 287 SER A C 1
ATOM 2268 O O . SER A 1 287 ? 1.075 -19.939 21.120 1.00 39.78 287 SER A O 1
ATOM 2270 N N . PHE A 1 288 ? 2.489 -18.411 21.956 1.00 38.06 288 PHE A N 1
ATOM 2271 C CA . PHE A 1 288 ? 1.557 -17.285 21.857 1.00 38.06 288 PHE A CA 1
ATOM 2272 C C . PHE A 1 288 ? 2.154 -16.180 20.973 1.00 38.06 288 PHE A C 1
ATOM 2274 O O . PHE A 1 288 ? 3.262 -15.717 21.260 1.00 38.06 288 PHE A O 1
ATOM 2281 N N . PRO A 1 289 ? 1.452 -15.716 19.921 1.00 37.81 289 PRO A N 1
ATOM 2282 C CA . PRO A 1 289 ? 1.817 -14.487 19.230 1.00 37.81 289 PRO A CA 1
ATOM 2283 C C . PRO A 1 289 ? 1.481 -13.262 20.096 1.00 37.81 289 PRO A C 1
ATOM 2285 O O . PRO A 1 289 ? 0.471 -13.237 20.798 1.00 37.81 289 PRO A O 1
ATOM 2288 N N . GLN A 1 290 ? 2.323 -12.226 20.018 1.00 38.91 290 GLN A N 1
ATOM 2289 C CA . GLN A 1 290 ? 2.388 -11.098 20.963 1.00 38.91 290 GLN A CA 1
ATOM 2290 C C . GLN A 1 290 ? 1.136 -10.192 21.039 1.00 38.91 290 GLN A C 1
ATOM 2292 O O . GLN A 1 290 ? 1.149 -9.237 21.802 1.00 38.91 290 GLN A O 1
ATOM 2297 N N . ASN A 1 291 ? 0.064 -10.476 20.291 1.00 39.31 291 ASN A N 1
ATOM 2298 C CA . ASN A 1 291 ? -1.153 -9.651 20.235 1.00 39.31 291 ASN A CA 1
ATOM 2299 C C . ASN A 1 291 ? -2.462 -10.455 20.132 1.00 39.31 291 ASN A C 1
ATOM 2301 O O . ASN A 1 291 ? -3.489 -9.923 19.712 1.00 39.31 291 ASN A O 1
ATOM 2305 N N . ALA A 1 292 ? -2.470 -11.726 20.537 1.00 37.59 292 ALA A N 1
ATOM 2306 C CA . ALA A 1 292 ? -3.726 -12.447 20.702 1.00 37.59 292 ALA A CA 1
ATOM 2307 C C . ALA A 1 292 ? -4.457 -11.937 21.957 1.00 37.59 292 ALA A C 1
ATOM 2309 O O . ALA A 1 292 ? -4.276 -12.454 23.060 1.00 37.59 292 ALA A O 1
ATOM 2310 N N . GLY A 1 293 ? -5.308 -10.922 21.785 1.00 33.03 293 GLY A N 1
ATOM 2311 C CA . GLY A 1 293 ? -6.442 -10.725 22.682 1.00 33.03 293 GLY A CA 1
ATOM 2312 C C . GLY A 1 293 ? -7.186 -12.054 22.839 1.00 33.03 293 GLY A C 1
ATOM 2313 O O . GLY A 1 293 ? -7.240 -12.851 21.904 1.00 33.03 293 GLY A O 1
ATOM 2314 N N . VAL A 1 294 ? -7.675 -12.317 24.050 1.00 37.12 294 VAL A N 1
ATOM 2315 C CA . VAL A 1 294 ? -8.361 -13.549 24.468 1.00 37.12 294 VAL A CA 1
ATO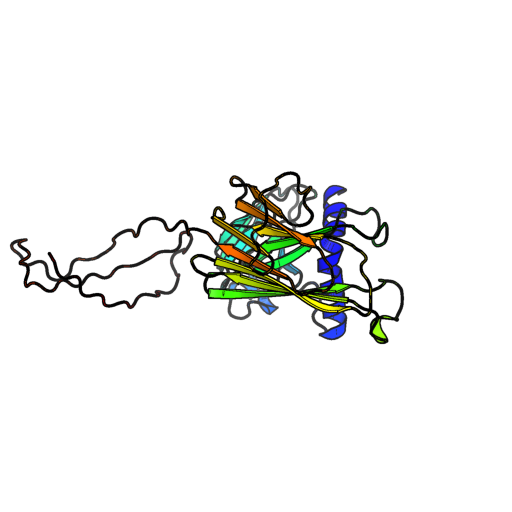M 2316 C C . VAL A 1 294 ? -9.277 -14.075 23.348 1.00 37.12 294 VAL A C 1
ATOM 2318 O O . VAL A 1 294 ? -10.361 -13.536 23.145 1.00 37.12 294 VAL A O 1
ATOM 2321 N N . GLY A 1 295 ? -8.829 -15.092 22.596 1.00 34.72 295 GLY A N 1
ATOM 2322 C CA . GLY A 1 295 ? -9.606 -15.657 21.483 1.00 34.72 295 GLY A CA 1
ATOM 2323 C C . GLY A 1 295 ? -8.852 -16.176 20.251 1.00 34.72 295 GLY A C 1
ATOM 2324 O O . GLY A 1 295 ? -9.513 -16.679 19.347 1.00 34.72 295 GLY A O 1
ATOM 2325 N N . ALA A 1 296 ? -7.517 -16.104 20.163 1.00 31.58 296 ALA A N 1
ATOM 2326 C CA . ALA A 1 296 ? -6.812 -16.704 19.023 1.00 31.58 296 ALA A CA 1
ATOM 2327 C C . ALA A 1 296 ? -6.827 -18.242 19.095 1.00 31.58 296 ALA A C 1
ATOM 2329 O O . ALA A 1 296 ? -6.369 -18.841 20.069 1.00 31.58 296 ALA A O 1
ATOM 2330 N N . SER A 1 297 ? -7.368 -18.862 18.046 1.00 30.22 297 SER A N 1
ATOM 2331 C CA . SER A 1 297 ? -7.467 -20.307 17.870 1.00 30.22 297 SER A CA 1
ATOM 2332 C C . SER A 1 297 ? -6.120 -21.008 18.034 1.00 30.22 297 SER A C 1
ATOM 2334 O O . SER A 1 297 ? -5.120 -20.653 17.412 1.00 30.22 297 SER A O 1
ATOM 2336 N N . LEU A 1 298 ? -6.153 -22.040 18.872 1.00 30.27 298 LEU A N 1
ATOM 2337 C CA . LEU A 1 298 ? -5.085 -22.981 19.170 1.00 30.27 298 LEU A CA 1
ATOM 2338 C C . LEU A 1 298 ? -4.536 -23.611 17.875 1.00 30.27 298 LEU A C 1
ATOM 2340 O O . LEU A 1 298 ? -5.264 -24.294 17.159 1.00 30.27 298 LEU A O 1
ATOM 2344 N N . MET A 1 299 ? -3.245 -23.448 17.604 1.00 29.95 299 MET A N 1
ATOM 2345 C CA . MET A 1 299 ? -2.497 -24.342 16.718 1.00 29.95 299 MET A CA 1
ATOM 2346 C C . MET A 1 299 ? -1.444 -25.033 17.577 1.00 29.95 299 MET A C 1
ATOM 2348 O O . MET A 1 299 ? -0.324 -24.552 17.702 1.00 29.95 299 MET A O 1
ATOM 2352 N N . VAL A 1 300 ? -1.820 -26.147 18.210 1.00 30.53 300 VAL A N 1
ATOM 2353 C CA . VAL A 1 300 ? -0.856 -27.064 18.827 1.00 30.53 300 VAL A CA 1
ATOM 2354 C C . VAL A 1 300 ? -1.227 -28.494 18.471 1.00 30.53 300 VAL A C 1
ATOM 2356 O O . VAL A 1 300 ? -2.329 -28.955 18.750 1.00 30.53 300 VAL A O 1
ATOM 2359 N N . SER A 1 301 ? -0.270 -29.191 17.866 1.00 29.47 301 SER A N 1
ATOM 2360 C CA . SER A 1 301 ? -0.107 -30.638 17.984 1.00 29.47 301 SER A CA 1
ATOM 2361 C C . SER A 1 301 ? 1.259 -31.015 17.403 1.00 29.47 301 SER A C 1
ATOM 2363 O O . SER A 1 301 ? 1.363 -31.496 16.274 1.00 29.47 301 SER A O 1
ATOM 2365 N N . THR A 1 302 ? 2.319 -30.847 18.188 1.00 34.75 302 THR A N 1
ATOM 2366 C CA . THR A 1 302 ? 3.478 -31.739 18.086 1.00 34.75 302 THR A CA 1
ATOM 2367 C C . THR A 1 302 ? 3.575 -32.487 19.405 1.00 34.75 302 THR A C 1
ATOM 2369 O O . THR A 1 302 ? 4.076 -31.958 20.391 1.00 34.75 302 THR A O 1
ATOM 2372 N N . ASN A 1 303 ? 3.045 -33.714 19.429 1.00 34.34 303 ASN A N 1
ATOM 2373 C CA . ASN A 1 303 ? 3.292 -34.682 20.497 1.00 34.34 303 ASN A CA 1
ATOM 2374 C C . ASN A 1 303 ? 4.773 -35.086 20.455 1.00 34.34 303 ASN A C 1
ATOM 2376 O O . ASN A 1 303 ? 5.116 -36.137 19.910 1.00 34.34 303 ASN A O 1
ATOM 2380 N N . GLU A 1 304 ? 5.665 -34.255 20.986 1.00 39.94 304 GLU A N 1
ATOM 2381 C CA . GLU A 1 304 ? 7.062 -34.638 21.161 1.00 39.94 304 GLU A CA 1
ATOM 2382 C C . GLU A 1 304 ? 7.256 -35.297 22.528 1.00 39.94 304 GLU A C 1
ATOM 2384 O O . GLU A 1 304 ? 7.016 -34.714 23.583 1.00 39.94 304 GLU A O 1
ATOM 2389 N N . ARG A 1 305 ? 7.697 -36.559 22.500 1.00 34.94 305 ARG A N 1
ATOM 2390 C CA . ARG A 1 305 ? 8.189 -37.268 23.683 1.00 34.94 305 ARG A CA 1
ATOM 2391 C C . ARG A 1 305 ? 9.565 -36.717 24.042 1.00 34.94 305 ARG A C 1
ATOM 2393 O O . ARG A 1 305 ? 10.530 -36.982 23.329 1.00 34.94 305 ARG A O 1
ATOM 2400 N N . LEU A 1 306 ? 9.667 -36.021 25.168 1.00 36.88 306 LEU A N 1
ATOM 2401 C CA . LEU A 1 306 ? 10.954 -35.686 25.772 1.00 36.88 306 LEU A CA 1
ATOM 2402 C C . LEU A 1 306 ? 11.390 -36.837 26.687 1.00 36.88 306 LEU A C 1
ATOM 2404 O O . LEU A 1 306 ? 10.749 -37.122 27.695 1.00 36.88 306 LEU A O 1
ATOM 2408 N N . THR A 1 307 ? 12.478 -37.516 26.327 1.00 30.64 307 THR A N 1
ATOM 2409 C CA . THR A 1 307 ? 13.185 -38.449 27.220 1.00 30.64 307 THR A CA 1
ATOM 2410 C C . THR A 1 307 ? 14.195 -37.662 28.049 1.00 30.64 307 THR A C 1
ATOM 2412 O O . THR A 1 307 ? 15.031 -36.961 27.481 1.00 30.64 307 THR A O 1
ATOM 2415 N N . CYS A 1 308 ? 14.125 -37.774 29.377 1.00 27.81 308 CYS A N 1
ATOM 2416 C CA . CYS A 1 308 ? 15.120 -37.191 30.277 1.00 27.81 308 CYS A CA 1
ATOM 2417 C C . CYS A 1 308 ? 16.485 -37.872 30.046 1.00 27.81 308 CYS A C 1
ATOM 2419 O O . CYS A 1 308 ? 16.552 -39.102 30.061 1.00 27.81 308 CYS A O 1
ATOM 2421 N N . VAL A 1 309 ? 17.549 -37.087 29.837 1.00 33.44 309 VAL A N 1
ATOM 2422 C CA . VAL A 1 309 ? 18.955 -37.543 29.860 1.00 33.44 309 VAL A CA 1
ATOM 2423 C C . VAL A 1 309 ? 19.599 -37.075 31.154 1.00 33.44 309 VAL A C 1
ATOM 2425 O O . VAL A 1 309 ? 19.371 -35.896 31.506 1.00 33.44 309 VAL A O 1
#